Protein AF-A0A7K1U572-F1 (afdb_monomer)

InterPro domains:
  IPR025332 Protein of unknown function DUF4238 [PF14022] (6-263)

Foldseek 3Di:
DQPCQKAALDDLLLQLLQAEPVDSQWFWKQWLVVRDTDPTDGSSPPRIDGCLQHSVCPVSVVLVVLCVLLNVLLVCCVVVVDPDDPDPVSVLSNLLNLVSLCFQFPLNLVVVQVQVLVVCCVCQCVDPVRVPPDSVPDGDDDPNSNNVRCVLCVVVSCLLVQFDKAKEFEPEQAFAKAASSFKFWAALLCLVQVVLLCRRDSQFPRIKIWGDRHRGIIMIGTNPLWKDFQADPRYHYHHDVVLRLLNNLRNLLRHDTIMIHYPSHDPVSNSVSNVSSVVFFPQDKDKDWDADPPDPPDIDIDIGTRGGSDNDDRPRIDTDPNSVPDHDDPPDPRGRDVVSVVVSVDPCVPVDDDD

Secondary structure (DSSP, 8-state):
--TT-EEESS-HHHHHTTSBTTBTTEEEEEETTTTEEEEEEEGGGSSEEETTT-SS-HHHHHHHHHHHHHHHHHHHHHHHT----SSHHHHHHHHHHHHHHHHHSHHHHHHHHHHHHHHHHHHGGG-GGGTT--TTT-----SSHHHHHHHHHGGGGGGGTTSEEEEEEE-SSS---EESS--EEE-HHHHHTT-GGGTT-TTBTT-EEEEEEETTEEEEEE-TTTEEE--BTTEEEE--HHHHHHHHHHHHHH-SSEEEE-TTS-HHHHHHHHHHHHHHEEEEEEEEEEE-TTSTT-EEEEEEEEEE------TTEEE-HHHHT----TT---BS-HHHHHHHHS-GGGSPPP-

Solvent-accessible surface area (backbone atoms only — not comparable to full-atom values): 19738 Å² total; per-residue (Å²): 127,78,80,74,46,67,32,62,48,43,58,63,73,57,53,35,50,32,20,26,91,95,40,47,63,27,26,33,35,39,32,67,83,80,72,41,79,42,75,78,37,54,46,92,75,47,47,54,38,74,39,42,48,38,87,84,43,62,56,57,53,51,50,50,54,46,48,64,63,28,50,62,54,56,51,47,30,73,73,69,74,45,81,82,66,94,48,84,62,54,54,56,43,42,44,40,54,55,46,45,46,69,28,43,9,67,51,38,33,49,51,52,44,52,48,50,38,56,50,50,48,70,48,26,85,79,35,83,94,36,61,88,56,60,50,91,81,49,72,77,79,58,99,40,48,34,36,50,40,37,64,76,48,62,81,52,44,61,58,57,67,81,36,47,71,32,35,36,38,52,70,38,98,70,60,51,50,42,30,46,28,51,60,28,75,42,20,59,57,24,49,72,66,76,40,38,57,51,27,65,45,75,50,26,55,31,36,31,38,40,32,60,62,30,39,46,33,31,42,32,37,33,30,65,72,27,36,46,71,59,53,64,85,51,34,27,82,40,63,54,60,65,42,52,52,48,52,40,28,48,37,44,47,48,26,67,46,33,39,34,32,44,82,82,51,60,63,68,59,50,52,50,38,45,53,54,17,61,74,45,50,63,72,41,78,47,76,47,78,45,72,37,94,90,40,90,95,40,73,43,78,48,77,33,53,31,54,56,78,84,68,79,84,43,92,51,57,40,78,20,76,68,43,70,73,58,76,84,54,102,80,51,82,53,61,65,51,68,67,55,53,50,60,71,70,48,74,62,87,74,63,72,76,83,127

Mean predicted aligned error: 5.43 Å

Sequence (355 aa):
MAEKKKQHYVSQFLLRKFGNKDNATMINAYNLKIGKLIMPTAIKGQAQDKFYYGEDLTFENFLSVVEERAAPIIHRICEENTVAFGERKEYSFLLHYLMLYSFRTKANVNKTFDHLNSMFKEIAPYISDFENIDFEHLRLSHPEPAAYNLAYFMDNWVVCADLELFLIINDTEEDFIISDNPLVNFNPLMLRRSAYHLAEGLLNKGLILFLPVSPKHCLMLCDPWAYDVYCAGNTVTLDNIDDLNNINTLQAISADQNIYFTDGTDVQQLVATATKAGSLRENRTISEIIDHPQQKGVKQQFGYYVSHRFCPELSFLREGKEASVYNINEHSDYTRNKEIVDWIKMDKRALHRPQ

Radius of gyration: 20.75 Å; Cα contacts (8 Å, |Δi|>4): 612; chains: 1; bounding box: 58×55×61 Å

pLDDT: mean 90.69, std 9.41, range [41.59, 98.88]

Organism: NCBI:txid2683588

Structure (mmCIF, N/CA/C/O backbone):
data_AF-A0A7K1U572-F1
#
_entry.id   AF-A0A7K1U572-F1
#
loop_
_atom_site.group_PDB
_atom_site.id
_atom_site.type_symbol
_atom_site.label_atom_id
_atom_site.label_alt_id
_atom_site.label_comp_id
_atom_site.label_asym_id
_atom_site.label_entity_id
_atom_site.label_seq_id
_atom_site.pdbx_PDB_ins_code
_atom_site.Cartn_x
_atom_site.Cartn_y
_atom_site.Cartn_z
_atom_site.occupancy
_atom_site.B_iso_or_equiv
_atom_site.auth_seq_id
_atom_site.auth_comp_id
_atom_site.auth_asym_id
_atom_site.auth_atom_id
_atom_site.pdbx_PDB_model_num
ATOM 1 N N . MET A 1 1 ? -27.843 -15.447 -14.437 1.00 41.59 1 MET A N 1
ATOM 2 C CA . MET A 1 1 ? -27.015 -14.240 -14.212 1.00 41.59 1 MET A CA 1
ATOM 3 C C . MET A 1 1 ? -25.599 -14.739 -14.024 1.00 41.59 1 MET A C 1
ATOM 5 O O . MET A 1 1 ? -25.452 -15.645 -13.221 1.00 41.59 1 MET A O 1
ATOM 9 N N . ALA A 1 2 ? -24.616 -14.266 -14.797 1.00 46.44 2 ALA A N 1
ATOM 10 C CA . ALA A 1 2 ? -23.249 -14.785 -14.694 1.00 46.44 2 ALA A CA 1
ATOM 11 C C . ALA A 1 2 ? -22.754 -14.654 -13.244 1.00 46.44 2 ALA A C 1
ATOM 13 O O . ALA A 1 2 ? -22.759 -13.545 -12.693 1.00 46.44 2 ALA A O 1
ATOM 14 N N . GLU A 1 3 ? -22.416 -15.786 -12.623 1.00 58.56 3 GLU A N 1
ATOM 15 C CA . GLU A 1 3 ? -21.770 -15.818 -11.314 1.00 58.56 3 GLU A CA 1
ATOM 16 C C . GLU A 1 3 ? -20.533 -14.907 -11.363 1.00 58.56 3 GLU A C 1
ATOM 18 O O . GLU A 1 3 ? -19.798 -14.895 -12.345 1.00 58.56 3 GLU A O 1
ATOM 23 N N . LYS A 1 4 ? -20.347 -14.068 -10.337 1.00 76.94 4 LYS A N 1
ATOM 24 C CA . LYS A 1 4 ? -19.136 -13.247 -10.139 1.00 76.94 4 LYS A CA 1
ATOM 25 C C . LYS A 1 4 ? -18.744 -12.280 -11.279 1.00 76.94 4 LYS A C 1
ATOM 27 O O . LYS A 1 4 ? -17.569 -12.035 -11.522 1.00 76.94 4 LYS A O 1
ATOM 32 N N . LYS A 1 5 ? -19.717 -11.626 -11.930 1.00 88.69 5 LYS A N 1
ATOM 33 C CA . LYS A 1 5 ? -19.435 -10.565 -12.929 1.00 88.69 5 LYS A CA 1
ATOM 34 C C . LYS A 1 5 ? -18.637 -9.369 -12.381 1.00 88.69 5 LYS A C 1
ATOM 36 O O . LYS A 1 5 ? -17.898 -8.742 -13.131 1.00 88.69 5 LYS A O 1
ATOM 41 N N . LYS A 1 6 ? -18.852 -8.985 -11.120 1.00 93.38 6 LYS A N 1
ATOM 42 C CA . LYS A 1 6 ? -18.102 -7.904 -10.460 1.00 93.38 6 LYS A CA 1
ATOM 43 C C . LYS A 1 6 ? -16.974 -8.538 -9.668 1.00 93.38 6 LYS A C 1
ATOM 45 O O . LYS A 1 6 ? -17.272 -9.296 -8.751 1.00 93.38 6 LYS A O 1
ATOM 50 N N . GLN A 1 7 ? -15.744 -8.223 -10.037 1.00 95.25 7 GLN A N 1
ATOM 51 C CA . GLN A 1 7 ? -14.545 -8.822 -9.467 1.00 95.25 7 GLN A CA 1
ATOM 52 C C . GLN A 1 7 ? -13.754 -7.743 -8.739 1.00 95.25 7 GLN A C 1
ATOM 54 O O . GLN A 1 7 ? -13.507 -6.657 -9.277 1.00 95.25 7 GLN A O 1
ATOM 59 N N . HIS A 1 8 ? -13.438 -8.021 -7.480 1.00 96.12 8 HIS A N 1
ATOM 60 C CA . HIS A 1 8 ? -12.894 -7.054 -6.536 1.00 96.12 8 HIS A CA 1
ATOM 61 C C . HIS A 1 8 ? -11.371 -7.094 -6.541 1.00 96.12 8 HIS A C 1
ATOM 63 O O . HIS A 1 8 ? -10.770 -8.138 -6.316 1.00 96.12 8 HIS A O 1
ATOM 69 N N . TYR A 1 9 ? -10.743 -5.936 -6.733 1.00 97.06 9 TYR A N 1
ATOM 70 C CA . TYR A 1 9 ? -9.292 -5.787 -6.624 1.00 97.06 9 TYR A CA 1
ATOM 71 C C . TYR A 1 9 ? -8.826 -5.330 -5.240 1.00 97.06 9 TYR A C 1
ATOM 73 O O . TYR A 1 9 ? -7.630 -5.365 -4.945 1.00 97.06 9 TYR A O 1
ATOM 81 N N . VAL A 1 10 ? -9.769 -4.969 -4.364 1.00 97.56 10 VAL A N 1
ATOM 82 C CA . VAL A 1 10 ? -9.569 -4.980 -2.913 1.00 97.56 10 VAL A CA 1
ATOM 83 C C . VAL A 1 10 ? -10.621 -5.854 -2.259 1.00 97.56 10 VAL A C 1
ATOM 85 O O . VAL A 1 10 ? -11.806 -5.702 -2.551 1.00 97.56 10 VAL A O 1
ATOM 88 N N . SER A 1 11 ? -10.193 -6.772 -1.385 1.00 96.69 11 SER A N 1
ATOM 89 C CA . SER A 1 11 ? -11.104 -7.757 -0.807 1.00 96.69 11 SER A CA 1
ATOM 90 C C . SER A 1 11 ? -12.222 -7.064 -0.037 1.00 96.69 11 SER A C 1
ATOM 92 O O . SER A 1 11 ? -12.002 -6.137 0.750 1.00 96.69 11 SER A O 1
ATOM 94 N N . GLN A 1 12 ? -13.452 -7.538 -0.231 1.00 95.88 12 GLN A N 1
ATOM 95 C CA . GLN A 1 12 ? -14.579 -7.016 0.537 1.00 95.88 12 GLN A CA 1
ATOM 96 C C . GLN A 1 12 ? -14.401 -7.308 2.027 1.00 95.88 12 GLN A C 1
ATOM 98 O O . GLN A 1 12 ? -14.821 -6.506 2.851 1.00 95.88 12 GLN A O 1
ATOM 103 N N . PHE A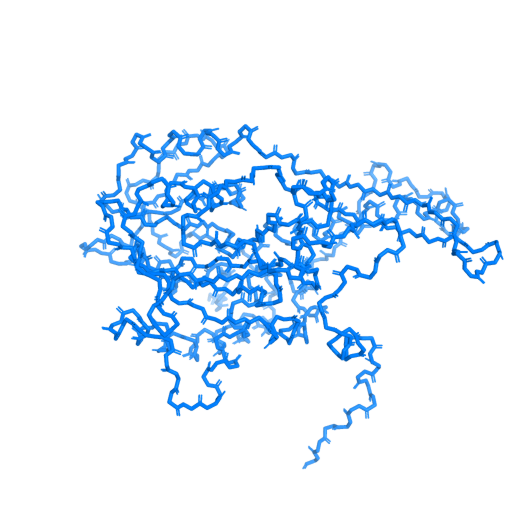 1 13 ? -13.777 -8.437 2.376 1.00 95.56 13 PHE A N 1
ATOM 104 C CA . PHE A 1 13 ? -13.437 -8.772 3.757 1.00 95.56 13 PHE A CA 1
ATOM 105 C C . PHE A 1 13 ? -12.580 -7.680 4.418 1.00 95.56 13 PHE A C 1
ATOM 107 O O . PHE A 1 13 ? -12.921 -7.234 5.512 1.00 95.56 13 PHE A O 1
ATOM 114 N N . LEU A 1 14 ? -11.523 -7.211 3.746 1.00 97.69 14 LEU A N 1
ATOM 115 C CA . LEU A 1 14 ? -10.657 -6.161 4.278 1.00 97.69 14 LEU A CA 1
ATOM 116 C C . LEU A 1 14 ? -11.408 -4.837 4.409 1.00 97.69 14 LEU A C 1
ATOM 118 O O . LEU A 1 14 ? -11.363 -4.215 5.464 1.00 97.69 14 LEU A O 1
ATOM 122 N N . LEU A 1 15 ? -12.174 -4.440 3.386 1.00 97.69 15 LEU A N 1
ATOM 123 C CA . LEU A 1 15 ? -12.975 -3.212 3.451 1.00 97.69 15 LEU A CA 1
ATOM 124 C C . LEU A 1 15 ? -14.010 -3.250 4.585 1.00 97.69 15 LEU A C 1
ATOM 126 O O . LEU A 1 15 ? -14.234 -2.238 5.239 1.00 97.69 15 LEU A O 1
ATOM 130 N N . ARG A 1 16 ? -14.602 -4.414 4.884 1.00 97.31 16 ARG A N 1
ATOM 131 C CA . ARG A 1 16 ? -15.559 -4.568 5.997 1.00 97.31 16 ARG A CA 1
ATOM 132 C C . ARG A 1 16 ? -14.942 -4.279 7.364 1.00 97.31 16 ARG A C 1
ATOM 134 O O . ARG A 1 16 ? -15.680 -3.889 8.261 1.00 97.31 16 ARG A O 1
ATOM 141 N N . LYS A 1 17 ? -13.621 -4.419 7.532 1.00 96.94 17 LYS A N 1
ATOM 142 C CA . LYS A 1 17 ? -12.928 -4.030 8.775 1.00 96.94 17 LYS A CA 1
ATOM 143 C C . LYS A 1 17 ? -12.939 -2.516 9.012 1.00 96.94 17 LYS A C 1
ATOM 145 O O . LYS A 1 17 ? -12.798 -2.099 10.153 1.00 96.94 17 LYS A O 1
ATOM 150 N N . PHE A 1 18 ? -13.158 -1.726 7.962 1.00 97.31 18 PHE A N 1
ATOM 151 C CA . PHE A 1 18 ? -13.332 -0.270 8.000 1.00 97.31 18 PHE A CA 1
ATOM 152 C C . PHE A 1 18 ? -14.797 0.146 7.781 1.00 97.31 18 PHE A C 1
ATOM 154 O O . PHE A 1 18 ? -15.081 1.323 7.577 1.00 97.31 18 PHE A O 1
ATOM 161 N N . GLY A 1 19 ? -15.726 -0.816 7.772 1.00 96.31 19 GLY A N 1
ATOM 162 C CA . GLY A 1 19 ? -17.143 -0.551 7.567 1.00 96.31 19 GLY A CA 1
ATOM 163 C C . GLY A 1 19 ? -17.779 0.205 8.734 1.00 96.31 19 GLY A C 1
ATOM 164 O O . GLY A 1 19 ? -17.248 0.256 9.844 1.00 96.31 19 GLY A O 1
ATOM 165 N N . ASN A 1 20 ? -18.951 0.771 8.473 1.00 94.12 20 ASN A N 1
ATOM 166 C CA . ASN A 1 20 ? -19.710 1.559 9.438 1.00 94.12 20 ASN A CA 1
ATOM 167 C C . ASN A 1 20 ? -20.103 0.717 10.662 1.00 94.12 20 ASN A C 1
ATOM 169 O O . ASN A 1 20 ? -20.453 -0.461 10.519 1.00 94.12 20 ASN A O 1
ATOM 173 N N . LYS A 1 21 ? -20.108 1.325 11.858 1.00 89.94 21 LYS A N 1
ATOM 174 C CA . LYS A 1 21 ? -20.347 0.605 13.131 1.00 89.94 21 LYS A CA 1
ATOM 175 C C . LYS A 1 21 ? -21.708 -0.097 13.151 1.00 89.94 21 LYS A C 1
ATOM 177 O O . LYS A 1 21 ? -21.800 -1.251 13.561 1.00 89.94 21 LYS A O 1
ATOM 182 N N . ASP A 1 22 ? -22.736 0.574 12.635 1.00 90.06 22 ASP A N 1
ATOM 183 C CA . ASP A 1 22 ? -24.107 0.052 12.598 1.00 90.06 22 ASP A CA 1
ATOM 184 C C . ASP A 1 22 ? -24.357 -0.904 11.421 1.00 90.06 22 ASP A C 1
ATOM 186 O O . ASP A 1 22 ? -25.335 -1.655 11.408 1.00 90.06 22 ASP A O 1
ATOM 190 N N . ASN A 1 23 ? -23.496 -0.879 10.397 1.00 92.38 23 ASN A N 1
ATOM 191 C CA . ASN A 1 23 ? -23.628 -1.733 9.224 1.00 92.38 23 ASN A CA 1
ATOM 192 C C . ASN A 1 23 ? -22.283 -1.933 8.515 1.00 92.38 23 ASN A C 1
ATOM 194 O O . ASN A 1 23 ? -21.942 -1.201 7.585 1.00 92.38 23 ASN A O 1
ATOM 198 N N . ALA A 1 24 ? -21.590 -3.021 8.855 1.00 91.31 24 ALA A N 1
ATOM 199 C CA . ALA A 1 24 ? -20.297 -3.374 8.269 1.00 91.31 24 ALA A CA 1
ATOM 200 C C . ALA A 1 24 ? -20.334 -3.657 6.751 1.00 91.31 24 ALA A C 1
ATOM 202 O O . ALA A 1 24 ? -19.295 -3.904 6.153 1.00 91.31 24 ALA A O 1
ATOM 203 N N . THR A 1 25 ? -21.506 -3.684 6.096 1.00 95.81 25 THR A N 1
ATOM 204 C CA . THR A 1 25 ? -21.613 -3.790 4.622 1.00 95.81 25 THR A CA 1
ATOM 205 C C . THR A 1 25 ? -21.553 -2.432 3.913 1.00 95.81 25 THR A C 1
ATOM 207 O O . THR A 1 25 ? -21.439 -2.380 2.681 1.00 95.81 25 THR A O 1
ATOM 210 N N . MET A 1 26 ? -21.629 -1.353 4.691 1.00 97.62 26 MET A N 1
ATOM 211 C CA . MET A 1 26 ? -21.522 0.032 4.262 1.00 97.62 26 MET A CA 1
ATOM 212 C C . MET A 1 26 ? -20.178 0.600 4.714 1.00 97.62 26 MET A C 1
ATOM 214 O O . MET A 1 26 ? -19.625 0.165 5.720 1.00 97.62 26 MET A O 1
ATOM 218 N N . ILE A 1 27 ? -19.651 1.543 3.945 1.00 97.50 27 ILE A N 1
ATOM 219 C CA . ILE A 1 27 ? -18.385 2.220 4.210 1.00 97.50 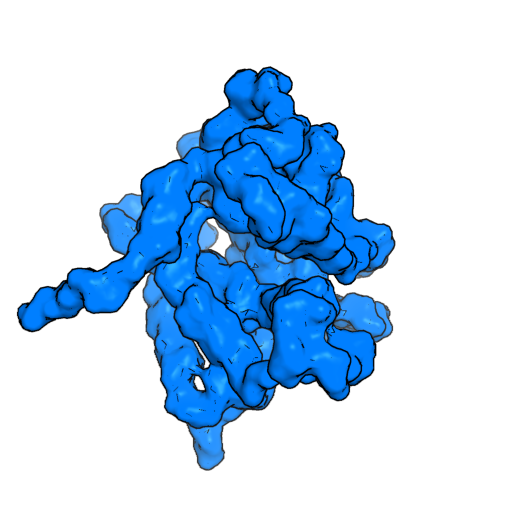27 ILE A CA 1
ATOM 220 C C . ILE A 1 27 ? -18.480 3.673 3.749 1.00 97.50 27 ILE A C 1
ATOM 222 O O . ILE A 1 27 ? -19.242 3.980 2.823 1.00 97.50 27 ILE A O 1
ATOM 226 N N . ASN A 1 28 ? -17.690 4.553 4.349 1.00 97.81 28 ASN A N 1
ATOM 227 C CA . ASN A 1 28 ? -17.527 5.920 3.875 1.00 97.81 28 ASN A CA 1
ATOM 228 C C . ASN A 1 28 ? -16.341 5.995 2.913 1.00 97.81 28 ASN A C 1
ATOM 230 O O . ASN A 1 28 ? -15.333 5.310 3.094 1.00 97.81 28 ASN A O 1
ATOM 234 N N . ALA A 1 29 ? -16.467 6.802 1.862 1.00 97.81 29 ALA A N 1
ATOM 235 C CA . ALA A 1 29 ? -15.405 6.984 0.884 1.00 97.81 29 ALA A CA 1
ATOM 236 C C . ALA A 1 29 ? -15.195 8.460 0.546 1.00 97.81 29 ALA A C 1
ATOM 238 O O . ALA A 1 29 ? -16.147 9.233 0.456 1.00 97.81 29 ALA A O 1
ATOM 239 N N . TYR A 1 30 ? -13.948 8.845 0.306 1.00 98.31 30 TYR A N 1
ATOM 240 C CA . TYR A 1 30 ? -13.584 10.110 -0.313 1.00 98.31 30 TYR A CA 1
ATOM 241 C C . TYR A 1 30 ? -12.971 9.820 -1.678 1.00 98.31 30 TYR A C 1
ATOM 243 O O . TYR A 1 30 ? -11.942 9.148 -1.775 1.00 98.31 30 TYR A O 1
ATOM 251 N N . ASN A 1 31 ? -13.617 10.305 -2.738 1.00 97.69 31 ASN A N 1
ATOM 252 C CA . ASN A 1 31 ? -13.114 10.142 -4.090 1.00 97.69 31 ASN A CA 1
ATOM 253 C C . ASN A 1 31 ? -12.169 11.294 -4.442 1.00 97.69 31 ASN A C 1
ATOM 255 O O . ASN A 1 31 ? -12.588 12.445 -4.571 1.00 97.69 31 ASN A O 1
ATOM 259 N N . LEU A 1 32 ? -10.902 10.954 -4.644 1.00 95.81 32 LEU A N 1
ATOM 260 C CA . LEU A 1 32 ? -9.802 11.873 -4.915 1.00 95.81 32 LEU A CA 1
ATOM 261 C C . LEU A 1 32 ? -9.911 12.558 -6.277 1.00 95.81 32 LEU A C 1
ATOM 263 O O . LEU A 1 32 ? -9.483 13.698 -6.417 1.00 95.81 32 LEU A O 1
ATOM 267 N N . LYS A 1 33 ? -10.489 11.885 -7.281 1.00 91.88 33 LYS A N 1
ATOM 268 C CA . LYS A 1 33 ? -10.565 12.412 -8.654 1.00 91.88 33 LYS A CA 1
ATOM 269 C C . LYS A 1 33 ? -11.618 13.506 -8.795 1.00 91.88 33 LYS A C 1
ATOM 271 O O . LYS A 1 33 ? -11.412 14.451 -9.547 1.00 91.88 33 LYS A O 1
ATOM 276 N N . ILE A 1 34 ? -12.735 13.384 -8.078 1.00 94.12 34 ILE A N 1
ATOM 277 C CA . ILE A 1 34 ? -13.815 14.386 -8.105 1.00 94.12 34 ILE A CA 1
ATOM 278 C C . ILE A 1 34 ? -13.846 15.283 -6.860 1.00 94.12 34 ILE A C 1
ATOM 280 O O . ILE A 1 34 ? -14.642 16.218 -6.826 1.00 94.12 34 ILE A O 1
ATOM 284 N N . GLY A 1 35 ? -13.031 14.993 -5.840 1.00 95.31 35 GLY A N 1
ATOM 285 C CA . GLY A 1 35 ? -12.960 15.755 -4.591 1.00 95.31 35 GLY A CA 1
ATOM 286 C C . GLY A 1 35 ? -14.250 15.707 -3.768 1.00 95.31 35 GLY A C 1
ATOM 287 O O . GLY A 1 35 ? -14.691 16.736 -3.258 1.00 95.31 35 GLY A O 1
ATOM 288 N N . LYS A 1 36 ? -14.916 14.545 -3.692 1.00 96.62 36 LYS A N 1
ATOM 289 C CA . LYS A 1 36 ? -16.217 14.410 -3.006 1.00 96.62 36 LYS A CA 1
ATOM 290 C C . LYS A 1 36 ? -16.254 13.269 -2.004 1.00 96.62 36 LYS A C 1
ATOM 292 O O . LYS A 1 36 ? -15.740 12.182 -2.258 1.00 96.62 36 LYS A O 1
ATOM 297 N N . LEU A 1 37 ? -16.973 13.519 -0.913 1.00 97.12 37 LEU A N 1
ATOM 298 C CA . LEU A 1 37 ? -17.393 12.510 0.053 1.00 97.12 37 LEU A CA 1
ATOM 299 C C . LEU A 1 37 ? -18.569 11.701 -0.504 1.00 97.12 37 LEU A C 1
ATOM 301 O O . LEU A 1 37 ? -19.491 12.249 -1.110 1.00 97.12 37 LEU A O 1
ATOM 305 N N . ILE A 1 38 ? -18.537 10.396 -0.269 1.00 95.00 38 ILE A N 1
ATOM 306 C CA . ILE A 1 38 ? -19.561 9.427 -0.647 1.00 95.00 38 ILE A CA 1
ATOM 307 C C . ILE A 1 38 ? -19.881 8.623 0.617 1.00 95.00 38 ILE A C 1
ATOM 309 O O . ILE A 1 38 ? -19.173 7.674 0.953 1.00 95.00 38 ILE A O 1
ATOM 313 N N . MET A 1 39 ? -20.918 9.046 1.345 1.00 91.38 39 MET A N 1
ATOM 314 C CA . MET A 1 39 ? -21.216 8.550 2.692 1.00 91.38 39 MET A CA 1
ATOM 315 C C . MET A 1 39 ? -22.726 8.369 2.913 1.00 91.38 39 MET A C 1
ATOM 317 O O . MET A 1 39 ? -23.472 9.330 2.709 1.00 91.38 39 MET A O 1
ATOM 321 N N . PRO A 1 40 ? -23.193 7.190 3.362 1.00 92.81 40 PRO A N 1
ATOM 322 C CA . PRO A 1 40 ? -22.525 5.888 3.278 1.00 92.81 40 PRO A CA 1
ATOM 323 C C . PRO A 1 40 ? -22.647 5.283 1.864 1.00 92.81 40 PRO A C 1
ATOM 325 O O . PRO A 1 40 ? -23.576 5.588 1.113 1.00 92.81 40 PRO A O 1
ATOM 328 N N . THR A 1 41 ? -21.746 4.369 1.492 1.00 95.75 41 THR A N 1
ATOM 329 C CA . THR A 1 41 ? -21.832 3.592 0.241 1.00 95.75 41 THR A CA 1
ATOM 330 C C . THR A 1 41 ? -21.628 2.098 0.470 1.00 95.75 41 THR A C 1
ATOM 332 O O . THR A 1 41 ? -20.970 1.677 1.414 1.00 95.75 41 THR A O 1
ATOM 335 N N . ALA A 1 42 ? -22.214 1.262 -0.388 1.00 97.12 42 ALA A N 1
ATOM 336 C CA . ALA A 1 42 ? -22.147 -0.186 -0.225 1.00 97.12 42 ALA A CA 1
ATOM 337 C C . ALA A 1 42 ? -20.786 -0.741 -0.678 1.00 97.12 42 ALA A C 1
ATOM 339 O O . ALA A 1 42 ? -20.406 -0.563 -1.840 1.00 97.12 42 ALA A O 1
ATOM 340 N N . ILE A 1 43 ? -20.117 -1.518 0.183 1.00 96.94 43 ILE A N 1
ATOM 341 C CA . ILE A 1 43 ? -18.803 -2.142 -0.087 1.00 96.94 43 ILE A CA 1
ATOM 342 C C . ILE A 1 43 ? -18.826 -2.992 -1.364 1.00 96.94 43 ILE A C 1
ATOM 344 O O . ILE A 1 43 ? -17.884 -2.976 -2.150 1.00 96.94 43 ILE A O 1
ATOM 348 N N . LYS A 1 44 ? -19.949 -3.664 -1.653 1.00 95.75 44 LYS A N 1
ATOM 349 C CA . LYS A 1 44 ? -20.127 -4.472 -2.876 1.00 95.75 44 LYS A CA 1
ATOM 350 C C . LYS A 1 44 ? -19.920 -3.690 -4.186 1.00 95.75 44 LYS A C 1
ATOM 352 O O . LYS A 1 44 ? -19.768 -4.300 -5.241 1.00 95.75 44 LYS A O 1
ATOM 357 N N . GLY A 1 45 ? -20.019 -2.360 -4.145 1.00 95.31 45 GLY A N 1
ATOM 358 C CA . GLY A 1 45 ? -19.807 -1.471 -5.289 1.00 95.31 45 GLY A CA 1
ATOM 359 C C . GLY A 1 45 ? -18.413 -0.846 -5.351 1.00 95.31 45 GLY A C 1
ATOM 360 O O . GLY A 1 45 ? -18.115 -0.188 -6.344 1.00 95.31 45 GLY A O 1
ATOM 361 N N . GLN A 1 46 ? -17.589 -1.046 -4.323 1.00 96.38 46 GLN A N 1
ATOM 362 C CA . GLN A 1 46 ? -16.277 -0.427 -4.161 1.00 96.38 46 GLN A CA 1
ATOM 363 C C . GLN A 1 46 ? -15.155 -1.357 -4.629 1.00 96.38 46 GLN A C 1
ATOM 365 O O . GLN A 1 46 ? -15.321 -2.574 -4.604 1.00 96.38 46 GLN A O 1
ATOM 370 N N . ALA A 1 47 ? -14.040 -0.765 -5.072 1.00 96.75 47 ALA A N 1
ATOM 371 C CA . ALA A 1 47 ? -12.814 -1.456 -5.477 1.00 96.75 47 ALA A CA 1
ATOM 372 C C . ALA A 1 47 ? -13.023 -2.703 -6.368 1.00 96.75 47 ALA A C 1
ATOM 374 O O . ALA A 1 47 ? -12.434 -3.758 -6.132 1.00 96.75 47 ALA A O 1
ATOM 375 N N . GLN A 1 48 ? -13.880 -2.587 -7.387 1.00 96.38 48 GLN A N 1
ATOM 376 C CA . GLN A 1 48 ? -14.195 -3.664 -8.330 1.00 96.38 48 GLN A CA 1
ATOM 377 C C . GLN A 1 48 ? -14.292 -3.162 -9.769 1.00 96.38 48 GLN A C 1
ATOM 379 O O . GLN A 1 48 ? -14.494 -1.966 -10.007 1.00 96.38 48 GLN A O 1
ATOM 384 N N . ASP A 1 49 ? -14.214 -4.089 -10.718 1.00 95.62 49 ASP A N 1
ATOM 385 C CA . ASP A 1 49 ? -14.652 -3.864 -12.094 1.00 95.62 49 ASP A CA 1
ATOM 386 C C . ASP A 1 49 ? -15.407 -5.074 -12.656 1.00 95.62 49 ASP A C 1
ATOM 388 O O . ASP A 1 49 ? -15.393 -6.173 -12.091 1.00 95.62 49 ASP A O 1
ATOM 392 N N . LYS A 1 50 ? -16.090 -4.873 -13.784 1.00 95.38 50 LYS A N 1
ATOM 393 C CA . LYS A 1 50 ? -16.725 -5.970 -14.517 1.00 95.38 50 LYS A CA 1
ATOM 394 C C . LYS A 1 50 ? -15.643 -6.838 -15.153 1.00 95.38 50 LYS A C 1
ATOM 396 O O . LYS A 1 50 ? -14.883 -6.322 -15.962 1.00 95.38 50 LYS A O 1
ATOM 401 N N . PHE A 1 51 ? -15.628 -8.129 -14.818 1.00 94.00 51 PHE A N 1
ATOM 402 C CA . PHE A 1 51 ? -14.681 -9.113 -15.363 1.00 94.00 51 PHE A CA 1
ATOM 403 C C . PHE A 1 51 ? -13.220 -8.643 -15.290 1.00 94.00 51 PHE A C 1
ATOM 405 O O . PHE A 1 51 ? -12.449 -8.819 -16.227 1.00 94.00 51 PHE A O 1
ATOM 412 N N . TYR A 1 52 ? -12.852 -7.995 -14.182 1.00 95.94 52 TYR A N 1
ATOM 413 C CA . TYR A 1 52 ? -11.544 -7.367 -14.005 1.00 95.94 52 TYR A CA 1
ATOM 414 C C . TYR A 1 52 ? -10.361 -8.330 -14.232 1.00 95.94 52 TYR A C 1
ATOM 416 O O . TYR A 1 52 ? -9.342 -7.937 -14.795 1.00 95.94 52 TYR A O 1
ATOM 424 N N . TYR A 1 53 ? -10.522 -9.590 -13.838 1.00 95.06 53 TYR A N 1
ATOM 425 C CA . TYR A 1 53 ? -9.584 -10.696 -14.008 1.00 95.06 53 TYR A CA 1
ATOM 426 C C . TYR A 1 53 ? -9.980 -11.684 -15.119 1.00 95.06 53 TYR A C 1
ATOM 428 O O . TYR A 1 53 ? -9.405 -12.766 -15.177 1.00 95.06 53 TYR A O 1
ATOM 436 N N . GLY A 1 54 ? -10.957 -11.340 -15.960 1.00 94.00 54 GLY A N 1
ATOM 437 C CA . GLY A 1 54 ? -11.454 -12.199 -17.037 1.00 94.00 54 GLY A CA 1
ATOM 438 C C . GLY A 1 54 ? -12.805 -12.861 -16.756 1.00 94.00 54 GLY A C 1
ATOM 439 O O . GLY A 1 54 ? -13.321 -12.872 -15.630 1.00 94.00 54 GLY A O 1
ATOM 440 N N . GLU A 1 55 ? -13.418 -13.386 -17.819 1.00 93.19 55 GLU A N 1
ATOM 441 C CA . GLU A 1 55 ? -14.754 -14.006 -17.772 1.00 93.19 55 GLU A CA 1
A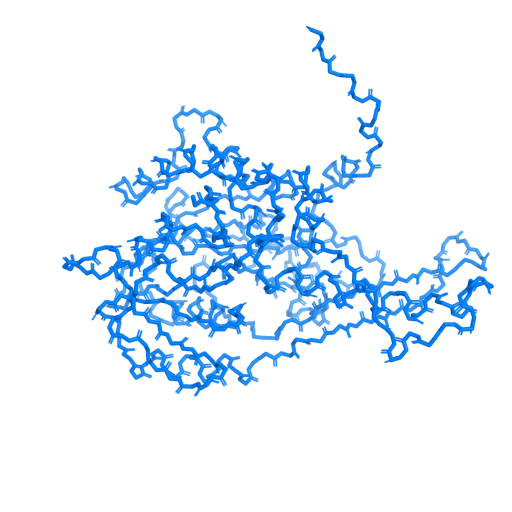TOM 442 C C . GLU A 1 55 ? -14.740 -15.464 -17.285 1.00 93.19 55 GLU A C 1
ATOM 444 O O . GLU A 1 55 ? -15.768 -15.964 -16.828 1.00 93.19 55 GLU A O 1
ATOM 449 N N . ASP A 1 56 ? -13.589 -16.139 -17.344 1.00 92.62 56 ASP A N 1
ATOM 450 C CA . ASP A 1 56 ? -13.436 -17.565 -17.013 1.00 92.62 56 ASP A CA 1
ATOM 451 C C . ASP A 1 56 ? -13.465 -17.871 -15.500 1.00 92.62 56 ASP A C 1
ATOM 453 O O . ASP A 1 56 ? -13.562 -19.029 -15.092 1.00 92.62 56 ASP A O 1
ATOM 457 N N . LEU A 1 57 ? -13.416 -16.822 -14.669 1.00 91.88 57 LEU A N 1
ATOM 458 C CA . LEU A 1 57 ? -13.394 -16.851 -13.205 1.00 91.88 57 LEU A CA 1
ATOM 459 C C . LEU A 1 57 ? -12.175 -17.554 -12.581 1.00 91.88 57 LEU A C 1
ATOM 461 O O . LEU A 1 57 ? -12.166 -17.759 -11.365 1.00 91.88 57 LEU A O 1
ATOM 465 N N . THR A 1 58 ? -11.137 -17.895 -13.349 1.00 92.56 58 THR A N 1
ATOM 466 C CA . THR A 1 58 ? -9.970 -18.644 -12.851 1.00 92.56 58 THR A CA 1
ATOM 467 C C . THR A 1 58 ? -9.261 -17.877 -11.734 1.00 92.56 58 THR A C 1
ATOM 469 O O . THR A 1 58 ? -9.124 -18.377 -10.613 1.00 92.56 58 THR A O 1
ATOM 472 N N . PHE A 1 59 ? -8.875 -16.627 -12.001 1.00 92.88 59 PHE A N 1
ATOM 473 C CA . PHE A 1 59 ? -8.209 -15.771 -11.016 1.00 92.88 59 PHE A CA 1
ATOM 474 C C . PHE A 1 59 ? -9.140 -15.339 -9.884 1.00 92.88 59 PHE A C 1
ATOM 476 O O . PHE A 1 59 ? -8.728 -15.333 -8.729 1.00 92.88 59 PHE A O 1
ATOM 483 N N . GLU A 1 60 ? -10.405 -15.044 -10.180 1.00 93.88 60 GLU A N 1
ATOM 484 C CA . GLU A 1 60 ? -11.398 -14.693 -9.158 1.00 93.88 60 GLU A CA 1
ATOM 485 C C . GLU A 1 60 ? -11.586 -15.831 -8.136 1.00 93.88 60 GLU A C 1
ATOM 487 O O . GLU A 1 60 ? -11.622 -15.605 -6.926 1.00 93.88 60 GLU A O 1
ATOM 492 N N . ASN A 1 61 ? -11.661 -17.080 -8.603 1.00 93.56 61 ASN A N 1
ATOM 493 C CA . ASN A 1 61 ? -11.759 -18.247 -7.729 1.00 93.56 61 ASN A CA 1
ATOM 494 C C . ASN A 1 61 ? -10.467 -18.474 -6.935 1.00 93.56 61 ASN A C 1
ATOM 496 O O . ASN A 1 61 ? -10.537 -18.757 -5.739 1.00 93.56 61 ASN A O 1
ATOM 500 N N . PHE A 1 62 ? -9.301 -18.304 -7.562 1.00 93.12 62 PHE A N 1
ATOM 501 C CA . PHE A 1 62 ? -8.013 -18.372 -6.871 1.00 93.12 62 PHE A CA 1
ATOM 502 C C . PHE A 1 62 ? -7.908 -17.336 -5.739 1.00 93.12 62 PHE A C 1
ATOM 504 O O . PHE A 1 62 ? -7.590 -17.696 -4.604 1.00 93.12 62 PHE A O 1
ATOM 511 N N . LEU A 1 63 ? -8.241 -16.071 -6.014 1.00 93.75 63 LEU A N 1
ATOM 512 C CA . LEU A 1 63 ? -8.220 -14.996 -5.021 1.00 93.75 63 LEU A CA 1
ATOM 513 C C . LEU A 1 63 ? -9.183 -15.281 -3.866 1.00 93.75 63 LEU A C 1
ATOM 515 O O . LEU A 1 63 ? -8.811 -15.087 -2.712 1.00 93.75 63 LEU A O 1
ATOM 519 N N . SER A 1 64 ? -10.372 -15.819 -4.155 1.00 92.88 64 SER A N 1
ATOM 520 C CA . SER A 1 64 ? -11.333 -16.228 -3.124 1.00 92.88 64 SER A CA 1
ATOM 521 C C . SER A 1 64 ? -10.740 -17.247 -2.144 1.00 92.88 64 SER A C 1
ATOM 523 O O . SER A 1 64 ? -10.989 -17.140 -0.947 1.00 92.88 64 SER A O 1
ATOM 525 N N . VAL A 1 65 ? -9.943 -18.210 -2.622 1.00 94.00 65 VAL A N 1
ATOM 526 C CA . VAL A 1 65 ? -9.284 -19.209 -1.758 1.00 94.00 65 VAL A CA 1
ATOM 527 C C . VAL A 1 65 ? -8.203 -18.562 -0.892 1.00 94.00 65 VAL A C 1
ATOM 529 O O . VAL A 1 65 ? -8.103 -18.870 0.295 1.00 94.00 65 VAL A O 1
ATOM 532 N N . VAL A 1 66 ? -7.395 -17.656 -1.456 1.00 93.06 66 VAL A N 1
ATOM 533 C CA . VAL A 1 66 ? -6.369 -16.936 -0.681 1.00 93.06 66 VAL A CA 1
ATOM 534 C C . VAL A 1 66 ? -7.020 -16.072 0.403 1.00 93.06 66 VAL A C 1
ATOM 536 O O . VAL A 1 66 ? -6.575 -16.075 1.551 1.00 93.06 66 VAL A O 1
ATOM 539 N N . GLU A 1 67 ? -8.112 -15.386 0.068 1.00 94.50 67 GLU A N 1
ATOM 540 C CA . GLU A 1 67 ? -8.874 -14.553 1.002 1.00 94.50 67 GLU A CA 1
ATOM 541 C C . GLU A 1 67 ? -9.529 -15.374 2.119 1.00 94.50 67 GLU A C 1
ATOM 543 O O . GLU A 1 67 ? -9.452 -14.977 3.281 1.00 94.50 67 GLU A O 1
ATOM 548 N N . GLU A 1 68 ? -10.095 -16.544 1.807 1.00 95.00 68 GLU A N 1
ATOM 549 C CA . GLU A 1 68 ? -10.667 -17.465 2.799 1.00 95.00 68 GLU A CA 1
ATOM 550 C C . GLU A 1 68 ? -9.620 -17.937 3.822 1.00 95.00 68 GLU A C 1
ATOM 552 O O . GLU A 1 68 ? -9.921 -18.069 5.008 1.00 95.00 68 GLU A O 1
ATOM 557 N N . ARG A 1 69 ? -8.367 -18.140 3.389 1.00 94.19 69 ARG A N 1
ATOM 558 C CA . ARG A 1 69 ? -7.252 -18.530 4.270 1.00 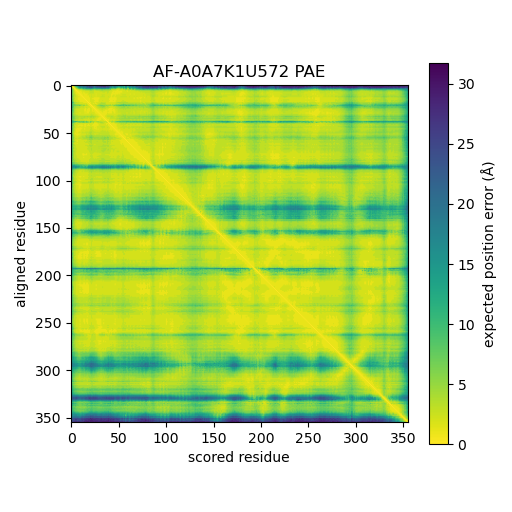94.19 69 ARG A CA 1
ATOM 559 C C . ARG A 1 69 ? -6.720 -17.366 5.104 1.00 94.19 69 ARG A C 1
ATOM 561 O O . ARG A 1 69 ? -6.378 -17.567 6.266 1.00 94.19 69 ARG A O 1
ATOM 568 N N . ALA A 1 70 ? -6.645 -16.167 4.531 1.00 94.75 70 ALA A N 1
ATOM 569 C CA . ALA A 1 70 ? -6.107 -14.991 5.213 1.00 94.75 70 ALA A CA 1
ATOM 570 C C . ALA A 1 70 ? -7.099 -14.362 6.203 1.00 94.75 70 ALA A C 1
ATOM 572 O O . ALA A 1 70 ? -6.685 -13.832 7.234 1.00 94.75 70 ALA A O 1
ATOM 573 N N . ALA A 1 71 ? -8.404 -14.434 5.927 1.00 95.56 71 ALA A N 1
ATOM 574 C CA . ALA A 1 71 ? -9.439 -13.818 6.753 1.00 95.56 71 ALA A CA 1
ATOM 575 C C . ALA A 1 71 ? -9.402 -14.211 8.246 1.00 95.56 71 ALA A C 1
ATOM 577 O O . ALA A 1 71 ? -9.388 -13.296 9.076 1.00 95.56 71 ALA A O 1
ATOM 578 N N . PRO A 1 72 ? -9.344 -15.504 8.632 1.00 95.25 72 PRO A N 1
ATOM 579 C CA . PRO A 1 72 ? -9.256 -15.885 10.043 1.00 95.25 72 PRO A CA 1
ATOM 580 C C . PRO A 1 72 ? -7.942 -15.435 10.696 1.00 95.25 72 PRO A C 1
ATOM 582 O O . PRO A 1 72 ? -7.950 -15.060 11.865 1.00 95.25 72 PRO A O 1
ATOM 585 N N . ILE A 1 73 ? -6.834 -15.400 9.946 1.00 96.44 73 ILE A N 1
ATOM 586 C CA . ILE A 1 73 ? -5.534 -14.926 10.447 1.00 96.44 73 ILE A CA 1
ATOM 587 C C . ILE A 1 73 ? -5.618 -13.431 10.775 1.00 96.44 73 ILE A C 1
ATOM 589 O O . ILE A 1 73 ? -5.310 -13.029 11.891 1.00 96.44 73 ILE A O 1
ATOM 593 N N . ILE A 1 74 ? -6.102 -12.610 9.836 1.00 97.12 74 ILE A N 1
ATOM 594 C CA . ILE A 1 74 ? -6.301 -11.168 10.052 1.00 97.12 74 ILE A CA 1
ATOM 595 C C . ILE A 1 74 ? -7.293 -10.910 11.189 1.00 97.12 74 ILE A C 1
ATOM 597 O O . ILE A 1 74 ? -7.097 -9.999 11.988 1.00 97.12 74 ILE A O 1
ATOM 601 N N . HIS A 1 75 ? -8.366 -11.699 11.274 1.00 95.94 75 HIS A N 1
ATOM 602 C CA . HIS A 1 75 ? -9.332 -11.569 12.358 1.00 95.94 75 HIS A CA 1
ATOM 603 C C . HIS A 1 75 ? -8.687 -11.791 13.723 1.00 95.94 75 HIS A C 1
ATOM 605 O O . HIS A 1 75 ? -8.860 -10.937 14.588 1.00 95.94 75 HIS A O 1
ATOM 611 N N . ARG A 1 76 ? -7.913 -12.871 13.868 1.00 96.25 76 ARG A N 1
ATOM 612 C CA . ARG A 1 76 ? -7.183 -13.200 15.091 1.00 96.25 76 ARG A CA 1
ATOM 613 C C . ARG A 1 76 ? -6.147 -12.137 15.443 1.00 96.25 76 ARG A C 1
ATOM 615 O O . ARG A 1 76 ? -6.116 -11.704 16.585 1.00 96.25 76 ARG A O 1
ATOM 622 N N . ILE A 1 77 ? -5.374 -11.651 14.467 1.00 97.12 77 ILE A N 1
ATOM 623 C CA . ILE A 1 77 ? -4.400 -10.565 14.677 1.00 97.12 77 ILE A CA 1
ATOM 624 C C . ILE A 1 77 ? -5.070 -9.339 15.316 1.00 97.12 77 ILE A C 1
ATOM 626 O O . ILE A 1 77 ? -4.527 -8.773 16.259 1.00 97.12 77 ILE A O 1
ATOM 630 N N . CYS A 1 78 ? -6.249 -8.944 14.824 1.00 96.81 78 CYS A N 1
ATOM 631 C CA . CYS A 1 78 ? -6.988 -7.794 15.354 1.00 96.81 78 CYS A CA 1
ATOM 632 C C . CYS A 1 78 ? -7.695 -8.050 16.697 1.00 96.81 78 CYS A C 1
ATOM 634 O O . CYS A 1 78 ? -8.063 -7.085 17.356 1.00 96.81 78 CYS A O 1
ATOM 636 N N . GLU A 1 79 ? -7.973 -9.303 17.067 1.00 96.69 79 GLU A N 1
ATOM 637 C CA . GLU A 1 79 ? -8.599 -9.641 18.357 1.00 96.69 79 GLU A CA 1
ATOM 638 C C . GLU A 1 79 ? -7.562 -9.859 19.462 1.00 96.69 79 GLU A C 1
ATOM 640 O O . GLU A 1 79 ? -7.766 -9.450 20.602 1.00 96.69 79 GLU A O 1
ATOM 645 N N . GLU A 1 80 ? -6.448 -10.504 19.120 1.00 96.25 80 GLU A N 1
ATOM 646 C CA . GLU A 1 80 ? -5.391 -10.896 20.052 1.00 96.25 80 GLU A CA 1
ATOM 647 C C . GLU A 1 80 ? -4.235 -9.887 20.105 1.00 96.25 80 GLU A C 1
ATOM 649 O O . GLU A 1 80 ? -3.332 -10.044 20.927 1.00 96.25 80 GLU A O 1
ATOM 654 N N . ASN A 1 81 ? -4.238 -8.858 19.248 1.00 96.94 81 ASN A N 1
ATOM 655 C CA . ASN A 1 81 ? -3.205 -7.818 19.191 1.00 96.94 81 ASN A CA 1
ATOM 656 C C . ASN A 1 81 ? -1.784 -8.381 19.008 1.00 96.94 81 ASN A C 1
ATOM 658 O O . ASN A 1 81 ? -0.811 -7.893 19.589 1.00 96.94 81 ASN A O 1
ATOM 662 N N . THR A 1 82 ? -1.654 -9.430 18.192 1.00 95.06 82 THR A N 1
ATOM 663 C CA . THR A 1 82 ? -0.389 -10.139 17.990 1.00 95.06 82 THR A CA 1
ATOM 664 C C . THR A 1 82 ? -0.243 -10.676 16.574 1.00 95.06 82 THR A C 1
ATOM 666 O O . THR A 1 82 ? -1.214 -11.068 15.933 1.00 95.06 82 THR A O 1
ATOM 669 N N . VAL A 1 83 ? 1.001 -10.739 16.105 1.00 93.44 83 VAL A N 1
ATOM 670 C CA . VAL A 1 83 ? 1.414 -11.463 14.889 1.00 93.44 83 VAL A CA 1
ATOM 671 C C . VAL A 1 83 ? 2.169 -12.751 15.229 1.00 93.44 83 VAL A C 1
ATOM 673 O O . VAL A 1 83 ? 2.888 -13.305 14.402 1.00 93.44 83 VAL A O 1
ATOM 676 N N . ALA A 1 84 ? 1.998 -13.264 16.451 1.00 88.81 84 ALA A N 1
ATOM 677 C CA . ALA A 1 84 ? 2.464 -14.593 16.812 1.00 88.81 84 ALA A CA 1
ATOM 678 C C . ALA A 1 84 ? 1.625 -15.659 16.084 1.00 88.81 84 ALA A C 1
ATOM 680 O O . ALA A 1 84 ? 0.426 -15.839 16.328 1.00 88.81 84 ALA A O 1
ATOM 681 N N . PHE A 1 85 ? 2.267 -16.376 15.165 1.00 84.88 85 PHE A N 1
ATOM 682 C CA . PHE A 1 85 ? 1.639 -17.467 14.425 1.00 84.88 85 PHE A CA 1
ATOM 683 C C . PHE A 1 85 ? 1.771 -18.784 15.185 1.00 84.88 85 PHE A C 1
ATOM 685 O O . PHE A 1 85 ? 2.851 -19.126 15.669 1.00 84.88 85 PHE A O 1
ATOM 692 N N . GLY A 1 86 ? 0.671 -19.532 15.268 1.00 69.38 86 GLY A N 1
ATOM 693 C CA . GLY A 1 86 ? 0.664 -20.857 15.886 1.00 69.38 86 GLY A CA 1
ATOM 694 C C . GLY A 1 86 ? 1.259 -21.915 14.957 1.00 69.38 86 GLY A C 1
ATOM 695 O O . GLY A 1 86 ? 1.958 -22.823 15.406 1.00 69.38 86 GLY A O 1
ATOM 696 N N . GLU A 1 87 ? 1.039 -21.771 13.644 1.00 73.25 87 GLU A N 1
ATOM 697 C CA . GLU A 1 87 ? 1.576 -22.669 12.621 1.00 73.25 87 GLU A CA 1
ATOM 698 C C . GLU A 1 87 ? 2.451 -21.928 11.606 1.00 73.25 87 GLU A C 1
ATOM 700 O O . GLU A 1 87 ? 2.111 -20.847 11.126 1.00 73.25 87 GLU A O 1
ATOM 705 N N . ARG A 1 88 ? 3.538 -22.574 11.155 1.00 72.25 88 ARG A N 1
ATOM 706 C CA . ARG A 1 88 ? 4.452 -22.005 10.142 1.00 72.25 88 ARG A CA 1
ATOM 707 C C . ARG A 1 88 ? 3.769 -21.596 8.829 1.00 72.25 88 ARG A C 1
ATOM 709 O O . ARG A 1 88 ? 4.276 -20.719 8.141 1.00 72.25 88 ARG A O 1
ATOM 716 N N . LYS A 1 89 ? 2.643 -22.219 8.465 1.00 86.69 89 LYS A N 1
ATOM 717 C CA . LYS A 1 89 ? 1.934 -21.936 7.204 1.00 86.69 89 LYS A CA 1
ATOM 718 C C . LYS A 1 89 ? 1.101 -20.655 7.248 1.00 86.69 89 LYS A C 1
ATOM 720 O O . LYS A 1 89 ? 0.841 -20.088 6.190 1.00 86.69 89 LYS A O 1
ATOM 725 N N . GLU A 1 90 ? 0.696 -20.193 8.432 1.00 90.81 90 GLU A N 1
ATOM 726 C CA . GLU A 1 90 ? -0.131 -18.986 8.570 1.00 90.81 90 GLU A CA 1
ATOM 727 C C . GLU A 1 90 ? 0.600 -17.754 8.041 1.00 90.81 90 GLU A C 1
ATOM 729 O O . GLU A 1 90 ? 0.036 -17.000 7.250 1.00 90.81 90 GLU A O 1
ATOM 734 N N . TYR A 1 91 ? 1.883 -17.608 8.390 1.00 90.94 91 TYR A N 1
ATOM 735 C CA . TYR A 1 91 ? 2.708 -16.520 7.875 1.00 90.94 91 TYR A CA 1
ATOM 736 C C . TYR A 1 91 ? 2.794 -16.546 6.345 1.00 90.94 91 TYR A C 1
ATOM 738 O O . TYR A 1 91 ? 2.617 -15.516 5.704 1.00 90.94 91 TYR A O 1
ATOM 746 N N . SER A 1 92 ? 2.988 -17.721 5.736 1.00 89.88 92 SER A N 1
ATOM 747 C CA . SER A 1 92 ? 3.039 -17.842 4.273 1.00 89.88 92 SER A CA 1
ATOM 748 C C . SER A 1 92 ? 1.710 -17.472 3.605 1.00 89.88 92 SER A C 1
ATOM 750 O O . SER A 1 92 ? 1.720 -16.804 2.572 1.00 89.88 92 SER A O 1
ATOM 752 N N . PHE A 1 93 ? 0.565 -17.862 4.180 1.00 92.12 93 PHE A N 1
ATOM 753 C CA . PHE A 1 93 ? -0.747 -17.458 3.660 1.00 92.12 93 PHE A CA 1
ATOM 754 C C . PHE A 1 93 ? -0.979 -15.953 3.793 1.00 92.12 93 PHE A C 1
ATOM 756 O O . PHE A 1 93 ? -1.476 -15.331 2.853 1.00 92.12 93 PHE A O 1
ATOM 763 N N . LEU A 1 94 ? -0.586 -15.368 4.926 1.00 94.19 94 LEU A N 1
ATOM 764 C CA . LEU A 1 94 ? -0.658 -13.929 5.141 1.00 94.19 94 LEU A CA 1
ATOM 765 C C . LEU A 1 94 ? 0.230 -13.179 4.144 1.00 94.19 94 LEU A C 1
ATOM 767 O O . LEU A 1 94 ? -0.252 -12.279 3.464 1.00 94.19 94 LEU A O 1
ATOM 771 N N . LEU A 1 95 ? 1.496 -13.575 4.008 1.00 93.12 95 LEU A N 1
ATOM 772 C CA . LEU A 1 95 ? 2.441 -12.947 3.089 1.00 93.12 95 LEU A CA 1
ATOM 773 C C . LEU A 1 95 ? 1.936 -13.016 1.645 1.00 93.12 95 LEU A C 1
ATOM 775 O O . LEU A 1 95 ? 1.938 -12.006 0.949 1.00 93.12 95 LEU A O 1
ATOM 779 N N . HIS A 1 96 ? 1.429 -14.172 1.209 1.00 92.50 96 HIS A N 1
ATOM 780 C CA . HIS A 1 96 ? 0.830 -14.301 -0.117 1.00 92.50 96 HIS A CA 1
ATOM 781 C C . HIS A 1 96 ? -0.363 -13.345 -0.284 1.00 92.50 96 HIS A C 1
ATOM 783 O O . HIS A 1 96 ? -0.426 -12.612 -1.269 1.00 92.50 96 HIS A O 1
ATOM 789 N N . TYR A 1 97 ? -1.265 -13.276 0.697 1.00 94.50 97 TYR A N 1
ATOM 790 C CA . TYR A 1 97 ? -2.396 -12.347 0.670 1.00 94.50 97 TYR A CA 1
ATOM 791 C C . TYR A 1 97 ? -1.970 -10.872 0.579 1.00 94.50 97 TYR A C 1
ATOM 793 O O . TYR A 1 97 ? -2.535 -10.128 -0.224 1.00 94.50 97 TYR A O 1
ATOM 801 N N . LEU A 1 98 ? -0.960 -10.457 1.351 1.00 95.31 98 LEU A N 1
ATOM 802 C CA . LEU A 1 98 ? -0.378 -9.113 1.280 1.00 95.31 98 LEU A CA 1
ATOM 803 C C . LEU A 1 98 ? 0.176 -8.848 -0.123 1.00 95.31 98 LEU A C 1
ATOM 805 O O . LEU A 1 98 ? -0.234 -7.889 -0.773 1.00 95.31 98 LEU A O 1
ATOM 809 N N . MET A 1 99 ? 1.041 -9.734 -0.620 1.00 94.06 99 MET A N 1
ATOM 810 C CA . MET A 1 99 ? 1.748 -9.541 -1.887 1.00 94.06 99 MET A CA 1
ATOM 811 C C . MET A 1 99 ? 0.827 -9.495 -3.107 1.00 94.06 99 MET A C 1
ATOM 813 O O . MET A 1 99 ? 1.155 -8.829 -4.087 1.00 94.06 99 MET A O 1
ATOM 817 N N . LEU A 1 100 ? -0.362 -10.103 -3.057 1.00 93.88 100 LEU A N 1
ATOM 818 C CA . LEU A 1 100 ? -1.352 -9.948 -4.129 1.00 93.88 100 LEU A CA 1
ATOM 819 C C . LEU A 1 100 ? -1.730 -8.476 -4.362 1.00 93.88 100 LEU A C 1
ATOM 821 O O . LEU A 1 100 ? -1.986 -8.086 -5.503 1.00 93.88 100 LEU A O 1
ATOM 825 N N . TYR A 1 101 ? -1.726 -7.633 -3.324 1.00 95.44 101 TYR A N 1
ATOM 826 C CA . TYR A 1 101 ? -2.013 -6.204 -3.472 1.00 95.44 101 TYR A CA 1
ATOM 827 C C . TYR A 1 101 ? -0.938 -5.441 -4.241 1.00 95.44 101 TYR A C 1
ATOM 829 O O . TYR A 1 101 ? -1.290 -4.471 -4.912 1.00 95.44 101 TYR A O 1
ATOM 837 N N . SER A 1 102 ? 0.316 -5.904 -4.249 1.00 93.12 102 SER A N 1
ATOM 838 C CA . SER A 1 102 ? 1.379 -5.324 -5.082 1.00 93.12 102 SER A CA 1
ATOM 839 C C . SER A 1 102 ? 1.099 -5.447 -6.581 1.00 93.12 102 SER A C 1
ATOM 841 O O . SER A 1 102 ? 1.694 -4.714 -7.363 1.00 93.12 102 SER A O 1
ATOM 843 N N . PHE A 1 103 ? 0.189 -6.338 -6.997 1.00 92.25 103 PHE A N 1
ATOM 844 C CA . PHE A 1 103 ? -0.012 -6.669 -8.413 1.00 92.25 103 PHE A CA 1
ATOM 845 C C . PHE A 1 103 ? -1.468 -6.550 -8.880 1.00 92.25 103 PHE A C 1
ATOM 847 O O . PHE A 1 103 ? -1.719 -6.304 -10.059 1.00 92.25 103 PHE A O 1
ATOM 854 N N . ARG A 1 104 ? -2.452 -6.706 -7.986 1.00 93.94 104 ARG A N 1
ATOM 855 C CA . ARG A 1 104 ? -3.862 -6.839 -8.389 1.00 93.94 104 ARG A CA 1
ATOM 856 C C . ARG A 1 104 ? -4.635 -5.529 -8.495 1.00 93.94 104 ARG A C 1
ATOM 858 O O . ARG A 1 104 ? -5.663 -5.500 -9.161 1.00 93.94 104 ARG A O 1
ATOM 865 N N . THR A 1 105 ? -4.208 -4.465 -7.823 1.00 97.00 105 THR A N 1
ATOM 866 C CA . THR A 1 105 ? -4.967 -3.202 -7.761 1.00 97.00 105 THR A CA 1
ATOM 867 C C . THR A 1 105 ? -4.896 -2.449 -9.088 1.00 97.00 105 THR A C 1
ATOM 869 O O . THR A 1 105 ? -3.927 -2.589 -9.832 1.00 97.00 105 THR A O 1
ATOM 872 N N . LYS A 1 106 ? -5.899 -1.611 -9.388 1.00 96.38 106 LYS A N 1
ATOM 873 C CA . LYS A 1 106 ? -5.890 -0.796 -10.618 1.00 96.38 106 LYS A CA 1
ATOM 874 C C . LYS A 1 106 ? -4.654 0.093 -10.717 1.00 96.38 106 LYS A C 1
ATOM 876 O O . LYS A 1 106 ? -4.068 0.192 -11.790 1.00 96.38 106 LYS A O 1
ATOM 881 N N . ALA A 1 107 ? -4.241 0.687 -9.596 1.00 95.06 107 ALA A N 1
ATOM 882 C CA . ALA A 1 107 ? -3.015 1.472 -9.517 1.00 95.06 107 ALA A CA 1
ATOM 883 C C . ALA A 1 107 ? -1.805 0.653 -9.987 1.00 95.06 107 ALA A C 1
ATOM 885 O O . ALA A 1 107 ? -1.097 1.079 -10.892 1.00 95.06 107 ALA A O 1
ATOM 886 N N . ASN A 1 108 ? -1.600 -0.541 -9.425 1.00 94.00 108 ASN A N 1
ATOM 887 C CA . ASN A 1 108 ? -0.422 -1.352 -9.727 1.00 94.00 108 ASN A CA 1
ATOM 888 C C . ASN A 1 108 ? -0.469 -1.982 -11.124 1.00 94.00 108 ASN A C 1
ATOM 890 O O . ASN A 1 108 ? 0.561 -2.048 -11.786 1.00 94.00 108 ASN A O 1
ATOM 894 N N . VAL A 1 109 ? -1.649 -2.366 -11.623 1.00 94.75 109 VAL A N 1
ATOM 895 C CA . VAL A 1 109 ? -1.807 -2.806 -13.019 1.00 94.75 109 VAL A CA 1
ATOM 896 C C . VAL A 1 109 ? -1.453 -1.671 -13.981 1.00 94.75 109 VAL A C 1
ATOM 898 O O . VAL A 1 109 ? -0.641 -1.872 -14.881 1.00 94.75 109 VAL A O 1
ATOM 901 N N . ASN A 1 110 ? -1.988 -0.465 -13.769 1.00 92.69 110 ASN A N 1
ATOM 902 C CA . ASN A 1 110 ? -1.663 0.686 -14.614 1.00 92.69 110 ASN A CA 1
ATOM 903 C C . ASN A 1 110 ? -0.166 1.012 -14.563 1.00 92.69 110 ASN A C 1
ATOM 905 O O . ASN A 1 110 ? 0.439 1.156 -15.619 1.00 92.69 110 ASN A O 1
ATOM 909 N N . LYS A 1 111 ? 0.451 1.012 -13.371 1.00 90.50 111 LYS A N 1
ATOM 910 C CA . LYS A 1 111 ? 1.905 1.186 -13.214 1.00 90.50 111 LYS A CA 1
ATOM 911 C C . LYS A 1 111 ? 2.704 0.168 -14.034 1.00 90.50 111 LYS A C 1
ATOM 913 O O . LYS A 1 111 ? 3.633 0.567 -14.731 1.00 90.50 111 LYS A O 1
ATOM 918 N N . THR A 1 112 ? 2.341 -1.121 -14.003 1.00 90.00 112 THR A N 1
ATOM 919 C CA . THR A 1 112 ? 3.017 -2.146 -14.819 1.00 90.00 112 THR A CA 1
ATOM 920 C C . THR A 1 112 ? 2.916 -1.817 -16.305 1.00 90.00 112 THR A C 1
ATOM 922 O O . THR A 1 112 ? 3.921 -1.848 -17.012 1.00 90.00 112 THR A O 1
ATOM 925 N N . PHE A 1 113 ? 1.720 -1.494 -16.802 1.00 90.25 113 PHE A N 1
ATOM 926 C CA . PHE A 1 113 ? 1.532 -1.217 -18.227 1.00 90.25 113 PHE A CA 1
ATOM 927 C C . PHE A 1 113 ? 2.150 0.116 -18.660 1.00 90.25 113 PHE A C 1
ATOM 929 O O . PHE A 1 113 ? 2.667 0.196 -19.773 1.00 90.25 113 PHE A O 1
ATOM 936 N N . ASP A 1 114 ? 2.153 1.142 -17.811 1.00 89.25 114 ASP A N 1
ATOM 937 C CA . ASP A 1 114 ? 2.872 2.397 -18.047 1.00 89.25 114 ASP A CA 1
ATOM 938 C C . ASP A 1 114 ? 4.379 2.141 -18.168 1.00 89.25 114 ASP A C 1
ATOM 940 O O . ASP A 1 114 ? 5.015 2.618 -19.110 1.00 89.25 114 ASP A O 1
ATOM 944 N N . HIS A 1 115 ? 4.933 1.321 -17.272 1.00 86.56 115 HIS A N 1
ATOM 945 C CA . HIS A 1 115 ? 6.332 0.907 -17.320 1.00 86.56 115 HIS A CA 1
ATOM 946 C C . HIS A 1 115 ? 6.653 0.096 -18.584 1.00 86.56 115 HIS A C 1
ATOM 948 O O . HIS A 1 115 ? 7.598 0.434 -19.292 1.00 86.56 115 HIS A O 1
ATOM 954 N N . LEU A 1 116 ? 5.846 -0.918 -18.924 1.00 87.69 116 LEU A N 1
ATOM 955 C CA . LEU A 1 116 ? 6.028 -1.701 -20.152 1.00 87.69 116 LEU A CA 1
ATOM 956 C C . LEU A 1 116 ? 5.992 -0.807 -21.395 1.00 87.69 116 LEU A C 1
ATOM 958 O O . LEU A 1 116 ? 6.884 -0.889 -22.230 1.00 87.69 116 LEU A O 1
ATOM 962 N N . ASN A 1 117 ? 5.005 0.084 -21.505 1.00 88.75 117 ASN A N 1
ATOM 963 C CA . ASN A 1 117 ? 4.906 1.010 -22.634 1.00 88.75 117 ASN A CA 1
ATOM 964 C C . ASN A 1 117 ? 6.121 1.939 -22.734 1.00 88.75 117 ASN A C 1
ATOM 966 O O . ASN A 1 117 ? 6.653 2.124 -23.826 1.00 88.75 117 ASN A O 1
ATOM 970 N N . SER A 1 118 ? 6.589 2.476 -21.603 1.00 86.81 118 SER A N 1
ATOM 971 C CA . SER A 1 118 ? 7.811 3.282 -21.569 1.00 86.81 118 SER A CA 1
ATOM 972 C C . SER A 1 118 ? 9.031 2.476 -22.009 1.00 86.81 118 SER A C 1
ATOM 974 O O . SER A 1 118 ? 9.874 3.011 -22.722 1.00 86.81 118 SER A O 1
ATOM 976 N N . MET A 1 119 ? 9.128 1.199 -21.621 1.00 84.88 119 MET A N 1
ATOM 977 C CA . MET A 1 119 ? 10.230 0.349 -22.061 1.00 84.88 119 MET A CA 1
ATOM 978 C C . MET A 1 119 ? 10.192 0.101 -23.566 1.00 84.88 119 MET A C 1
ATOM 980 O O . MET A 1 119 ? 11.185 0.333 -24.249 1.00 84.88 119 MET A O 1
ATOM 984 N N . PHE A 1 120 ? 9.036 -0.309 -24.092 1.00 85.06 120 PHE A N 1
ATOM 985 C CA . PHE A 1 120 ? 8.868 -0.598 -25.516 1.00 85.06 120 PHE A CA 1
ATOM 986 C C . PHE A 1 120 ? 9.174 0.604 -26.404 1.00 85.06 120 PHE A C 1
ATOM 988 O O . PHE A 1 120 ? 9.865 0.455 -27.408 1.00 85.06 120 PHE A O 1
ATOM 995 N N . LYS A 1 121 ? 8.727 1.794 -26.000 1.00 86.38 121 LYS A N 1
ATOM 996 C CA . LYS A 1 121 ? 9.017 3.048 -26.698 1.00 86.38 121 LYS A CA 1
ATOM 997 C C . LYS A 1 121 ? 10.521 3.296 -26.874 1.00 86.38 121 LYS A C 1
ATOM 999 O O . LYS A 1 121 ? 10.953 3.720 -27.939 1.00 86.38 121 LYS A O 1
ATOM 1004 N N . GLU A 1 122 ? 11.313 3.009 -25.849 1.00 84.00 122 GLU A N 1
ATOM 1005 C CA . GLU A 1 122 ? 12.760 3.256 -25.832 1.00 84.00 122 GLU A CA 1
ATOM 1006 C C . GLU A 1 122 ? 13.564 2.175 -26.574 1.00 84.00 122 GLU A C 1
ATOM 1008 O O . GLU A 1 122 ? 14.602 2.474 -27.167 1.00 84.00 122 GLU A O 1
ATOM 1013 N N . ILE A 1 123 ? 13.095 0.918 -26.582 1.00 82.19 123 ILE A N 1
ATOM 1014 C CA . ILE A 1 123 ? 13.767 -0.178 -27.309 1.00 82.19 123 ILE A CA 1
ATOM 1015 C C . ILE A 1 123 ? 13.358 -0.268 -28.780 1.00 82.19 123 ILE A C 1
ATOM 1017 O O . ILE A 1 123 ? 14.121 -0.816 -29.573 1.00 82.19 123 ILE A O 1
ATOM 1021 N N . ALA A 1 124 ? 12.180 0.241 -29.158 1.00 85.81 124 ALA A N 1
ATOM 1022 C CA . ALA A 1 124 ? 11.645 0.122 -30.516 1.00 85.81 124 ALA A CA 1
ATOM 1023 C C . ALA A 1 124 ? 12.618 0.592 -31.617 1.00 85.81 124 ALA A C 1
ATOM 1025 O O . ALA A 1 124 ? 12.766 -0.144 -32.591 1.00 85.81 124 ALA A O 1
ATOM 1026 N N . PRO A 1 125 ? 13.372 1.706 -31.463 1.00 84.75 125 PRO A N 1
ATOM 1027 C CA . PRO A 1 125 ? 14.372 2.125 -32.453 1.00 84.75 125 PRO A CA 1
ATOM 1028 C C . PRO A 1 125 ? 15.513 1.121 -32.685 1.00 84.75 125 PRO A C 1
ATOM 1030 O O . PRO A 1 125 ? 16.249 1.239 -33.661 1.00 84.75 125 PRO A O 1
ATOM 1033 N N . TYR A 1 126 ? 15.695 0.151 -31.785 1.00 82.06 126 TYR A N 1
ATOM 1034 C CA . TYR A 1 126 ? 16.733 -0.878 -31.865 1.00 82.06 126 TYR A CA 1
ATOM 1035 C C . TYR A 1 126 ? 16.211 -2.222 -32.402 1.00 82.06 126 TYR A C 1
ATOM 1037 O O . TYR A 1 126 ? 16.993 -3.164 -32.536 1.00 82.06 126 TYR A O 1
ATOM 1045 N N . ILE A 1 127 ? 14.911 -2.334 -32.704 1.00 83.88 127 ILE A N 1
ATOM 1046 C CA . ILE A 1 127 ? 14.268 -3.560 -33.193 1.00 83.88 127 ILE A CA 1
ATOM 1047 C C . ILE A 1 127 ? 13.666 -3.268 -34.570 1.00 83.88 127 ILE A C 1
ATOM 1049 O O . ILE A 1 127 ? 12.672 -2.557 -34.678 1.00 83.88 127 ILE A O 1
ATOM 1053 N N . SER A 1 128 ? 14.244 -3.850 -35.625 1.00 84.38 128 SER A N 1
ATOM 1054 C CA . SER A 1 128 ? 13.841 -3.601 -37.022 1.00 84.38 128 SER A CA 1
ATOM 1055 C C . SER A 1 128 ? 12.348 -3.815 -37.276 1.00 84.38 128 SER A C 1
ATOM 1057 O O . SER A 1 128 ? 11.723 -3.056 -38.009 1.00 84.38 128 SER A O 1
ATOM 1059 N N . ASP A 1 129 ? 11.757 -4.820 -36.629 1.00 85.69 129 ASP A N 1
ATOM 1060 C CA . ASP A 1 129 ? 10.337 -5.156 -36.787 1.00 85.69 129 ASP A CA 1
ATOM 1061 C C . ASP A 1 129 ? 9.405 -4.080 -36.202 1.00 85.69 129 ASP A C 1
ATOM 1063 O O . ASP A 1 129 ? 8.220 -4.029 -36.533 1.00 85.69 129 ASP A O 1
ATOM 1067 N N . PHE A 1 130 ? 9.932 -3.212 -35.334 1.00 85.38 130 PHE A N 1
ATOM 1068 C CA . PHE A 1 130 ? 9.192 -2.186 -34.602 1.00 85.38 130 PHE A CA 1
ATOM 1069 C C . PHE A 1 130 ? 9.473 -0.761 -35.089 1.00 85.38 130 PHE A C 1
ATOM 1071 O O . PHE A 1 130 ? 8.787 0.157 -34.651 1.00 85.38 130 PHE A O 1
ATOM 1078 N N . GLU A 1 131 ? 10.408 -0.569 -36.026 1.00 77.94 131 GLU A N 1
ATOM 1079 C CA . GLU A 1 131 ? 10.847 0.753 -36.504 1.00 77.94 131 GLU A CA 1
ATOM 1080 C C . GLU A 1 131 ? 9.695 1.610 -37.065 1.00 77.94 131 GLU A C 1
ATOM 1082 O O . GLU A 1 131 ? 9.691 2.829 -36.921 1.00 77.94 131 GLU A O 1
ATOM 1087 N N . ASN A 1 132 ? 8.681 0.971 -37.660 1.00 83.25 132 ASN A N 1
ATOM 1088 C CA . ASN A 1 132 ? 7.525 1.649 -38.259 1.00 83.25 132 ASN A CA 1
ATOM 1089 C C . ASN A 1 132 ? 6.317 1.787 -37.312 1.00 83.25 132 ASN A C 1
ATOM 1091 O O . ASN A 1 132 ? 5.246 2.217 -37.747 1.00 83.25 132 ASN A O 1
ATOM 1095 N N . ILE A 1 133 ? 6.444 1.376 -36.048 1.00 85.44 133 ILE A N 1
ATOM 1096 C CA . ILE A 1 133 ? 5.362 1.457 -35.064 1.00 85.44 133 ILE A CA 1
ATOM 1097 C C . ILE A 1 133 ? 5.541 2.726 -34.232 1.00 85.44 133 ILE A C 1
ATOM 1099 O O . ILE A 1 133 ? 6.557 2.927 -33.572 1.00 85.44 133 ILE A O 1
ATOM 1103 N N . ASP A 1 134 ? 4.513 3.568 -34.222 1.00 85.12 134 ASP A N 1
ATOM 1104 C CA . ASP A 1 134 ? 4.499 4.803 -33.445 1.00 85.12 134 ASP A CA 1
ATOM 1105 C C . ASP A 1 134 ? 4.123 4.544 -31.976 1.00 85.12 134 ASP A C 1
ATOM 1107 O O . ASP A 1 134 ? 2.959 4.642 -31.589 1.00 85.12 134 ASP A O 1
ATOM 1111 N N . PHE A 1 135 ? 5.113 4.223 -31.144 1.00 85.38 135 PHE A N 1
ATOM 1112 C CA . PHE A 1 135 ? 4.929 4.036 -29.698 1.00 85.38 135 PHE A CA 1
ATOM 1113 C C . PHE A 1 135 ? 4.757 5.347 -28.903 1.00 85.38 135 PHE A C 1
ATOM 1115 O O . PHE A 1 135 ? 4.572 5.293 -27.686 1.00 85.38 135 PHE A O 1
ATOM 1122 N N . GLU A 1 136 ? 4.793 6.526 -29.542 1.00 81.94 136 GLU A N 1
ATOM 1123 C CA . GLU A 1 136 ? 4.381 7.782 -28.889 1.00 81.94 136 GLU A CA 1
ATOM 1124 C C . GLU A 1 136 ? 2.858 7.870 -28.770 1.00 81.94 136 GLU A C 1
ATOM 1126 O O . GLU A 1 136 ? 2.321 8.436 -27.812 1.00 81.94 136 GLU A O 1
ATOM 1131 N N . HIS A 1 137 ? 2.145 7.313 -29.749 1.00 84.88 137 HIS A N 1
ATOM 1132 C CA . HIS A 1 137 ? 0.686 7.386 -29.830 1.00 84.88 137 HIS A CA 1
ATOM 1133 C C . HIS A 1 137 ? 0.001 6.028 -29.663 1.00 84.88 137 HIS A C 1
ATOM 1135 O O . HIS A 1 137 ? -1.147 5.969 -29.212 1.00 84.88 137 HIS A O 1
ATOM 1141 N N . LEU A 1 138 ? 0.693 4.932 -29.970 1.00 87.06 138 LEU A N 1
ATOM 1142 C CA . LEU A 1 138 ? 0.213 3.577 -29.741 1.00 87.06 138 LEU A CA 1
ATOM 1143 C C . LEU A 1 138 ? 0.691 3.066 -28.389 1.00 87.06 138 LEU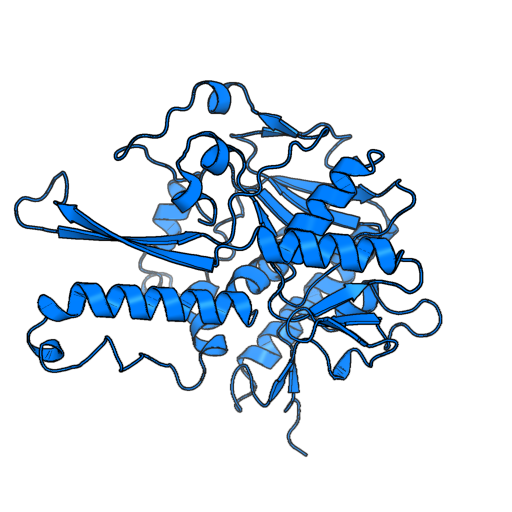 A C 1
ATOM 1145 O O . LEU A 1 138 ? 1.852 3.206 -28.013 1.00 87.06 138 LEU A O 1
ATOM 1149 N N . ARG A 1 139 ? -0.227 2.422 -27.670 1.00 86.94 139 ARG A N 1
ATOM 1150 C CA . ARG A 1 139 ? 0.063 1.792 -26.386 1.00 86.94 139 ARG A CA 1
ATOM 1151 C C . ARG A 1 139 ? -0.179 0.297 -26.471 1.00 86.94 139 ARG A C 1
ATOM 1153 O O . ARG A 1 139 ? -1.243 -0.146 -26.900 1.00 86.94 139 ARG A O 1
ATOM 1160 N N . LEU A 1 140 ? 0.792 -0.472 -26.002 1.00 85.62 140 LEU A N 1
ATOM 1161 C CA . LEU A 1 140 ? 0.623 -1.880 -25.701 1.00 85.62 140 LEU A CA 1
ATOM 1162 C C . LEU A 1 140 ? -0.421 -2.041 -24.605 1.00 85.62 140 LEU A C 1
ATOM 1164 O O . LEU A 1 140 ? -0.371 -1.396 -23.553 1.00 85.62 140 LEU A O 1
ATOM 1168 N N . SER A 1 141 ? -1.359 -2.936 -24.873 1.00 86.88 141 SER A N 1
ATOM 1169 C CA . SER A 1 141 ? -2.437 -3.298 -23.972 1.00 86.88 141 SER A CA 1
ATOM 1170 C C . SER A 1 141 ? -2.624 -4.808 -24.016 1.00 86.88 141 SER A C 1
ATOM 1172 O O . SER A 1 141 ? -2.464 -5.430 -25.066 1.00 86.88 141 SER A O 1
ATOM 1174 N N . HIS A 1 142 ? -2.952 -5.394 -22.870 1.00 90.69 142 HIS A N 1
ATOM 1175 C CA . HIS A 1 142 ? -3.381 -6.782 -22.777 1.00 90.69 142 HIS A CA 1
ATOM 1176 C C . HIS A 1 142 ? -4.911 -6.807 -22.641 1.00 90.69 142 HIS A C 1
ATOM 1178 O O . HIS A 1 142 ? -5.435 -5.975 -21.898 1.00 90.69 142 HIS A O 1
ATOM 1184 N N . PRO A 1 143 ? -5.635 -7.743 -23.288 1.00 91.12 143 PRO A N 1
ATOM 1185 C CA . PRO A 1 143 ? -7.094 -7.834 -23.165 1.00 91.12 143 PRO A CA 1
ATOM 1186 C C . PRO A 1 143 ? -7.578 -7.975 -21.714 1.00 91.12 143 PRO A C 1
ATOM 1188 O O . PRO A 1 143 ? -8.602 -7.415 -21.338 1.00 91.12 143 PRO A O 1
ATOM 1191 N N . GLU A 1 144 ? -6.801 -8.682 -20.891 1.00 93.19 144 GLU A N 1
ATOM 1192 C CA . GLU A 1 144 ? -7.063 -8.907 -19.466 1.00 93.19 144 GLU A CA 1
ATOM 1193 C C . GLU A 1 144 ? -5.837 -8.476 -18.640 1.00 93.19 144 GLU A C 1
ATOM 1195 O O . GLU A 1 144 ? -5.011 -9.309 -18.256 1.00 93.19 144 GLU A O 1
ATOM 1200 N N . PRO A 1 145 ? -5.618 -7.168 -18.434 1.00 93.69 145 PRO A N 1
ATOM 1201 C CA . PRO A 1 145 ? -4.349 -6.661 -17.915 1.00 93.69 145 PRO A CA 1
ATOM 1202 C C . PRO A 1 145 ? -4.102 -7.069 -16.459 1.00 93.69 145 PRO A C 1
ATOM 1204 O O . PRO A 1 145 ? -2.966 -7.351 -16.085 1.00 93.69 145 PRO A O 1
ATOM 1207 N N . ALA A 1 146 ? -5.152 -7.166 -15.639 1.00 94.44 146 ALA A N 1
ATOM 1208 C CA . ALA A 1 146 ? -5.014 -7.572 -14.243 1.00 94.44 146 ALA A CA 1
ATOM 1209 C C . ALA A 1 146 ? -4.697 -9.066 -14.088 1.00 94.44 146 ALA A C 1
ATOM 1211 O O . ALA A 1 146 ? -3.857 -9.425 -13.263 1.00 94.44 146 ALA A O 1
ATOM 1212 N N . ALA A 1 147 ? -5.330 -9.922 -14.898 1.00 93.94 147 ALA A N 1
ATOM 1213 C CA . ALA A 1 147 ? -5.035 -11.353 -14.947 1.00 93.94 147 ALA A CA 1
ATOM 1214 C C . ALA A 1 147 ? -3.590 -11.598 -15.395 1.00 93.94 147 ALA A C 1
ATOM 1216 O O . ALA A 1 147 ? -2.862 -12.338 -14.739 1.00 93.94 147 ALA A O 1
ATOM 1217 N N . TYR A 1 148 ? -3.146 -10.901 -16.448 1.00 92.69 148 TYR A N 1
ATOM 1218 C CA . TYR A 1 148 ? -1.754 -10.941 -16.896 1.00 92.69 148 TYR A CA 1
ATOM 1219 C C . TYR A 1 148 ? -0.784 -10.537 -15.781 1.00 92.69 148 TYR A C 1
ATOM 1221 O O . TYR A 1 148 ? 0.172 -11.260 -15.509 1.00 92.69 148 TYR A O 1
ATOM 1229 N N . ASN A 1 149 ? -1.050 -9.415 -15.099 1.00 92.31 149 ASN A N 1
ATOM 1230 C CA . ASN A 1 149 ? -0.178 -8.917 -14.034 1.00 92.31 149 ASN A CA 1
ATOM 1231 C C . ASN A 1 149 ? -0.071 -9.927 -12.878 1.00 92.31 149 ASN A C 1
ATOM 1233 O O . ASN A 1 149 ? 1.023 -10.216 -12.401 1.00 92.31 149 ASN A O 1
ATOM 1237 N N . LEU A 1 150 ? -1.198 -10.514 -12.462 1.00 91.56 150 LEU A N 1
ATOM 1238 C CA . LEU A 1 150 ? -1.216 -11.565 -11.445 1.00 91.56 150 LEU A CA 1
ATOM 1239 C C . LEU A 1 150 ? -0.469 -12.820 -11.891 1.00 91.56 150 LEU A C 1
ATOM 1241 O O . LEU A 1 150 ? 0.344 -13.328 -11.127 1.00 91.56 150 LEU A O 1
ATOM 1245 N N . ALA A 1 151 ? -0.717 -13.304 -13.110 1.00 89.81 151 ALA A N 1
ATOM 1246 C CA . ALA A 1 151 ? -0.061 -14.489 -13.655 1.00 89.81 151 ALA A CA 1
ATOM 1247 C C . ALA A 1 151 ? 1.462 -14.319 -13.688 1.00 89.81 151 ALA A C 1
ATOM 1249 O O . ALA A 1 151 ? 2.201 -15.198 -13.248 1.00 89.81 151 ALA A O 1
ATOM 1250 N N . TYR A 1 152 ? 1.916 -13.165 -14.181 1.00 86.25 152 TYR A N 1
ATOM 1251 C CA . TYR A 1 152 ? 3.328 -12.847 -14.345 1.00 86.25 152 TYR A CA 1
ATOM 1252 C C . TYR A 1 152 ? 4.067 -12.778 -13.002 1.00 86.25 152 TYR A C 1
ATOM 1254 O O . TYR A 1 152 ? 5.207 -13.223 -12.893 1.00 86.25 152 TYR A O 1
ATOM 1262 N N . PHE A 1 153 ? 3.403 -12.268 -11.962 1.00 84.19 153 PHE A N 1
ATOM 1263 C CA . PHE A 1 153 ? 3.985 -12.088 -10.633 1.00 84.19 153 PHE A CA 1
ATOM 1264 C C . PHE A 1 153 ? 3.562 -13.153 -9.608 1.00 84.19 153 PHE A C 1
ATOM 1266 O O . PHE A 1 153 ? 3.871 -13.017 -8.425 1.00 84.19 153 PHE A O 1
ATOM 1273 N N . MET A 1 154 ? 2.895 -14.232 -10.029 1.00 78.44 154 MET A N 1
ATOM 1274 C CA . MET A 1 154 ? 2.276 -15.199 -9.111 1.00 78.44 154 MET A CA 1
ATOM 1275 C C . MET A 1 154 ? 3.281 -15.877 -8.170 1.00 78.44 154 MET A C 1
ATOM 1277 O O . MET A 1 154 ? 2.978 -16.128 -7.006 1.00 78.44 154 MET A O 1
ATOM 1281 N N . ASP A 1 155 ? 4.506 -16.113 -8.635 1.00 75.88 155 ASP A N 1
ATOM 1282 C CA . ASP A 1 155 ? 5.560 -16.725 -7.823 1.00 75.88 155 ASP A CA 1
ATOM 1283 C C . ASP A 1 155 ? 6.371 -15.715 -6.995 1.00 75.88 155 ASP A C 1
ATOM 1285 O O . ASP A 1 155 ? 7.248 -16.106 -6.220 1.00 75.88 155 ASP A O 1
ATOM 1289 N N . ASN A 1 156 ? 6.113 -14.415 -7.157 1.00 79.88 156 ASN A N 1
ATOM 1290 C CA . ASN A 1 156 ? 6.882 -13.353 -6.510 1.00 79.88 156 ASN A CA 1
ATOM 1291 C C . ASN A 1 156 ? 6.425 -13.073 -5.073 1.00 79.88 156 ASN A C 1
ATOM 1293 O O . ASN A 1 156 ? 6.923 -12.146 -4.442 1.00 79.88 156 ASN A O 1
ATOM 1297 N N . TRP A 1 157 ? 5.532 -13.885 -4.503 1.00 77.81 157 TRP A N 1
ATOM 1298 C CA . TRP A 1 157 ? 5.150 -13.757 -3.094 1.00 77.81 157 TRP A CA 1
ATOM 1299 C C . TRP A 1 157 ? 6.340 -13.955 -2.135 1.00 77.81 157 TRP A C 1
ATOM 1301 O O . TRP A 1 157 ? 6.346 -13.386 -1.047 1.00 77.81 157 TRP A O 1
ATOM 1311 N N . VAL A 1 158 ? 7.374 -14.704 -2.548 1.00 84.38 158 VAL A N 1
ATOM 1312 C CA . VAL A 1 158 ? 8.601 -14.943 -1.759 1.00 84.38 158 VAL A CA 1
ATOM 1313 C C . VAL A 1 158 ? 9.518 -13.711 -1.715 1.00 84.38 158 VAL A C 1
ATOM 1315 O O . VAL A 1 158 ? 10.389 -13.639 -0.857 1.00 84.38 158 VAL A O 1
ATOM 1318 N N . VAL A 1 159 ? 9.314 -12.713 -2.589 1.00 89.31 159 VAL A N 1
ATOM 1319 C CA . VAL A 1 159 ? 10.181 -11.519 -2.719 1.00 89.31 159 VAL A CA 1
ATOM 1320 C C . VAL A 1 159 ? 10.369 -10.762 -1.403 1.00 89.31 159 VAL A C 1
ATOM 1322 O O . VAL A 1 159 ? 11.408 -10.142 -1.199 1.00 89.31 159 VAL A O 1
ATOM 1325 N N . CYS A 1 160 ? 9.364 -10.812 -0.532 1.00 92.12 160 CYS A N 1
ATOM 1326 C CA . CYS A 1 160 ? 9.346 -10.119 0.753 1.00 92.12 160 CYS A CA 1
ATOM 1327 C C . CYS A 1 160 ? 9.410 -11.085 1.946 1.00 92.12 160 CYS A C 1
ATOM 1329 O O . CYS A 1 160 ? 9.107 -10.685 3.066 1.00 92.12 160 CYS A O 1
ATOM 1331 N N . ALA A 1 161 ? 9.758 -12.359 1.728 1.00 91.50 161 ALA A N 1
ATOM 1332 C CA . ALA A 1 161 ? 9.827 -13.358 2.796 1.00 91.50 161 ALA A CA 1
ATOM 1333 C C . ALA A 1 161 ? 10.989 -13.120 3.776 1.00 91.50 161 ALA A C 1
ATOM 1335 O O . ALA A 1 161 ? 10.971 -13.667 4.876 1.00 91.50 161 ALA A O 1
ATOM 1336 N N . ASP A 1 162 ? 11.978 -12.322 3.369 1.00 93.50 162 ASP A N 1
ATOM 1337 C CA . ASP A 1 162 ? 13.110 -11.861 4.174 1.00 93.50 162 ASP A CA 1
ATOM 1338 C C . ASP A 1 162 ? 12.778 -10.663 5.077 1.00 93.50 162 ASP A C 1
ATOM 1340 O O . ASP A 1 162 ? 13.543 -10.369 5.992 1.00 93.50 162 ASP A O 1
ATOM 1344 N N . LEU A 1 163 ? 11.660 -9.972 4.828 1.00 95.81 163 LEU A N 1
ATOM 1345 C CA . LEU A 1 163 ? 11.224 -8.847 5.650 1.00 95.81 163 LEU A CA 1
ATOM 1346 C C . LEU A 1 163 ? 10.651 -9.339 6.981 1.00 95.81 163 LEU A C 1
ATOM 1348 O O . LEU A 1 163 ? 9.959 -10.358 7.047 1.00 95.81 163 LEU A O 1
ATOM 1352 N N . GLU A 1 164 ? 10.893 -8.569 8.036 1.00 96.56 164 GLU A N 1
ATOM 1353 C CA . GLU A 1 164 ? 10.338 -8.843 9.355 1.00 96.56 164 GLU A CA 1
ATOM 1354 C C . GLU A 1 164 ? 8.931 -8.246 9.481 1.00 96.56 164 GLU A C 1
ATOM 1356 O O . GLU A 1 164 ? 8.688 -7.103 9.086 1.00 96.56 164 GLU A O 1
ATOM 1361 N N . LEU A 1 165 ? 7.993 -9.032 10.017 1.00 97.62 165 LEU A N 1
ATOM 1362 C CA . LEU A 1 165 ? 6.606 -8.621 10.216 1.00 97.62 165 LEU A CA 1
ATOM 1363 C C . LEU A 1 165 ? 6.405 -8.002 11.599 1.00 97.62 165 LEU A C 1
ATOM 1365 O O . LEU A 1 165 ? 6.704 -8.618 12.621 1.00 97.62 165 LEU A O 1
ATOM 1369 N N . PHE A 1 166 ? 5.774 -6.836 11.615 1.00 98.44 166 PHE A N 1
ATOM 1370 C CA . PHE A 1 166 ? 5.328 -6.134 12.806 1.00 98.44 166 PHE A CA 1
ATOM 1371 C C . PHE A 1 166 ? 3.826 -5.848 12.742 1.00 98.44 166 PHE A C 1
ATOM 1373 O O . PHE A 1 166 ? 3.250 -5.649 11.666 1.00 98.44 166 PHE A O 1
ATOM 1380 N N . LEU A 1 167 ? 3.199 -5.785 13.914 1.00 98.75 167 LEU A N 1
ATOM 1381 C CA . LEU A 1 167 ? 1.857 -5.249 14.107 1.00 98.75 167 LEU A CA 1
ATOM 1382 C C . LEU A 1 167 ? 1.952 -3.862 14.730 1.00 98.75 167 LEU A C 1
ATOM 1384 O O . LEU A 1 167 ? 2.435 -3.718 15.848 1.00 98.75 167 LEU A O 1
ATOM 1388 N N . ILE A 1 168 ? 1.443 -2.853 14.037 1.00 98.88 168 ILE A N 1
ATOM 1389 C CA . ILE A 1 168 ? 1.255 -1.516 14.589 1.00 98.88 168 ILE A CA 1
ATOM 1390 C C . ILE A 1 168 ? -0.153 -1.440 15.174 1.00 98.88 168 ILE A C 1
ATOM 1392 O O . ILE A 1 168 ? -1.138 -1.615 14.449 1.00 98.88 168 ILE A O 1
ATOM 1396 N N . ILE A 1 169 ? -0.236 -1.165 16.473 1.00 98.75 169 ILE A N 1
ATOM 1397 C CA . ILE A 1 169 ? -1.479 -0.917 17.202 1.00 98.75 169 ILE A CA 1
ATOM 1398 C C . ILE A 1 169 ? -1.602 0.584 17.410 1.00 98.75 169 ILE A C 1
ATOM 1400 O O . ILE A 1 169 ? -0.751 1.203 18.042 1.00 98.75 169 ILE A O 1
ATOM 1404 N N . ASN A 1 170 ? -2.660 1.162 16.860 1.00 98.50 170 ASN A N 1
ATOM 1405 C CA . ASN A 1 170 ? -2.945 2.583 16.975 1.00 98.50 170 ASN A CA 1
ATOM 1406 C C . ASN A 1 170 ? -3.661 2.877 18.299 1.00 98.50 170 ASN A C 1
ATOM 1408 O O . ASN A 1 170 ? -4.820 2.500 18.467 1.00 98.50 170 ASN A O 1
ATOM 1412 N N . ASP A 1 171 ? -2.965 3.571 19.196 1.00 98.00 171 ASP A N 1
ATOM 1413 C CA . ASP A 1 171 ? -3.458 4.063 20.489 1.00 98.00 171 ASP A CA 1
ATOM 1414 C C . ASP A 1 171 ? -3.704 5.585 20.463 1.00 98.00 171 ASP A C 1
ATOM 1416 O O . ASP A 1 171 ? -3.768 6.250 21.492 1.00 98.00 171 ASP A O 1
ATOM 1420 N N . THR A 1 172 ? -3.826 6.163 19.266 1.00 97.19 172 THR A N 1
ATOM 1421 C CA . THR A 1 172 ? -4.181 7.574 19.090 1.00 97.19 172 THR A CA 1
ATOM 1422 C C . THR A 1 172 ? -5.699 7.775 18.995 1.00 97.19 172 THR A C 1
ATOM 1424 O O . THR A 1 172 ? -6.484 6.837 18.789 1.00 97.19 172 THR A O 1
ATOM 1427 N N . GLU A 1 173 ? -6.100 9.042 19.105 1.00 94.62 173 GLU A N 1
ATOM 1428 C CA . GLU A 1 173 ? -7.485 9.526 19.020 1.00 94.62 173 GLU A CA 1
ATOM 1429 C C . GLU A 1 173 ? -8.131 9.247 17.646 1.00 94.62 173 GLU A C 1
ATOM 1431 O O . GLU A 1 173 ? -9.340 9.041 17.549 1.00 94.62 173 GLU A O 1
ATOM 1436 N N . GLU A 1 174 ? -7.325 9.214 16.581 1.00 95.69 174 GLU A N 1
ATOM 1437 C CA . GLU A 1 174 ? -7.773 9.074 15.193 1.00 95.69 174 GLU A CA 1
ATOM 1438 C C . GLU A 1 174 ? -7.660 7.624 14.699 1.00 95.69 174 GLU A C 1
ATOM 1440 O O . GLU A 1 174 ? -7.072 6.750 15.341 1.00 95.69 174 GLU A O 1
ATOM 1445 N N . ASP A 1 175 ? -8.247 7.347 13.538 1.00 97.12 175 ASP A N 1
ATOM 1446 C CA . ASP A 1 175 ? -8.251 6.022 12.917 1.00 97.12 175 ASP A CA 1
ATOM 1447 C C . ASP A 1 175 ? -7.272 5.944 11.732 1.00 97.12 175 ASP A C 1
ATOM 1449 O O . ASP A 1 175 ? -7.044 6.912 10.998 1.00 97.12 175 ASP A O 1
ATOM 1453 N N . PHE A 1 176 ? -6.727 4.750 11.488 1.00 98.62 176 PHE A N 1
ATOM 1454 C CA . PHE A 1 176 ? -6.144 4.447 10.185 1.00 98.62 176 PHE A CA 1
ATOM 1455 C C . PHE A 1 176 ? -7.221 4.524 9.099 1.00 98.62 176 PHE A C 1
ATOM 1457 O O . PHE A 1 176 ? -8.355 4.073 9.284 1.00 98.62 176 PHE A O 1
ATOM 1464 N N . ILE A 1 177 ? -6.829 5.019 7.930 1.00 98.56 177 ILE A N 1
ATOM 1465 C CA . ILE A 1 177 ? -7.631 4.951 6.704 1.00 98.56 177 ILE A CA 1
ATOM 1466 C C . ILE A 1 177 ? -7.119 3.821 5.806 1.00 98.56 177 ILE A C 1
ATOM 1468 O O . ILE A 1 177 ? -5.993 3.350 5.954 1.00 98.56 177 ILE A O 1
ATOM 1472 N N . ILE A 1 178 ? -7.926 3.401 4.835 1.00 98.69 178 ILE A N 1
ATOM 1473 C CA . ILE A 1 178 ? -7.507 2.466 3.780 1.00 98.69 178 ILE A CA 1
ATOM 1474 C C . ILE A 1 178 ? -7.853 3.048 2.408 1.00 98.69 178 ILE A C 1
ATOM 1476 O O . ILE A 1 178 ? -8.573 4.035 2.307 1.00 98.69 178 ILE A O 1
ATOM 1480 N N . SER A 1 179 ? -7.332 2.490 1.320 1.00 98.38 179 SER A N 1
ATOM 1481 C CA . SER A 1 179 ? -7.633 2.958 -0.035 1.00 98.38 179 SER A CA 1
ATOM 1482 C C . SER A 1 179 ? -7.903 1.812 -1.001 1.00 98.38 179 SER A C 1
ATOM 1484 O O . SER A 1 179 ? -7.780 0.633 -0.667 1.00 98.38 179 SER A O 1
ATOM 1486 N N . ASP A 1 180 ? -8.252 2.165 -2.233 1.00 98.25 180 ASP A N 1
ATOM 1487 C CA . ASP A 1 180 ? -8.357 1.233 -3.355 1.00 98.25 180 ASP A CA 1
ATOM 1488 C C . ASP A 1 180 ? -6.991 0.738 -3.892 1.00 98.25 180 ASP A C 1
ATOM 1490 O O . ASP A 1 180 ? -6.943 -0.019 -4.864 1.00 98.25 180 ASP A O 1
ATOM 1494 N N . ASN A 1 181 ? -5.891 1.101 -3.221 1.00 98.00 181 ASN A N 1
ATOM 1495 C CA . ASN A 1 181 ? -4.559 0.521 -3.378 1.00 98.00 181 ASN A CA 1
ATOM 1496 C C . ASN A 1 181 ? -3.882 0.344 -1.998 1.00 98.00 181 ASN A C 1
ATOM 1498 O O . ASN A 1 181 ? -3.067 1.180 -1.593 1.00 98.00 181 ASN A O 1
ATOM 1502 N N . PRO A 1 182 ? -4.270 -0.693 -1.231 1.00 98.25 182 PRO A N 1
ATOM 1503 C CA . PRO A 1 182 ? -4.121 -0.674 0.218 1.00 98.25 182 PRO A CA 1
ATOM 1504 C C . PRO A 1 182 ? -2.715 -0.992 0.734 1.00 98.25 182 PRO A C 1
ATOM 1506 O O . PRO A 1 182 ? -2.401 -0.592 1.847 1.00 98.25 182 PRO A O 1
ATOM 1509 N N . LEU A 1 183 ? -1.886 -1.693 -0.046 1.00 97.81 183 LEU A N 1
ATOM 1510 C CA . LEU A 1 183 ? -0.505 -2.004 0.320 1.00 97.81 183 LEU A CA 1
ATOM 1511 C C . LEU A 1 183 ? 0.416 -0.869 -0.136 1.00 97.81 183 LEU A C 1
ATOM 1513 O O . LEU A 1 183 ? 0.577 -0.632 -1.335 1.00 97.81 183 LEU A O 1
ATOM 1517 N N . VAL A 1 184 ? 1.003 -0.169 0.825 1.00 97.00 184 VAL A N 1
ATOM 1518 C CA . VAL A 1 184 ? 1.824 1.023 0.607 1.00 97.00 184 VAL A CA 1
ATOM 1519 C C . VAL A 1 184 ? 3.298 0.648 0.626 1.00 97.00 184 VAL A C 1
ATOM 1521 O O . VAL A 1 184 ? 3.767 0.077 1.605 1.00 97.00 184 VAL A O 1
ATOM 1524 N N . ASN A 1 185 ? 4.032 1.032 -0.421 1.00 95.62 185 ASN A N 1
ATOM 1525 C CA . ASN A 1 185 ? 5.493 0.976 -0.444 1.00 95.62 185 ASN A CA 1
ATOM 1526 C C . ASN A 1 185 ? 6.072 2.239 0.198 1.00 95.62 185 ASN A C 1
ATOM 1528 O O . ASN A 1 185 ? 5.691 3.352 -0.167 1.00 95.62 185 ASN A O 1
ATOM 1532 N N . PHE A 1 186 ? 7.036 2.073 1.094 1.00 96.94 186 PHE A N 1
ATOM 1533 C CA . PHE A 1 186 ? 7.806 3.164 1.670 1.00 96.94 186 PHE A CA 1
ATOM 1534 C C . PHE A 1 186 ? 9.274 2.753 1.784 1.00 96.94 186 PHE A C 1
ATOM 1536 O O . PHE A 1 186 ? 9.582 1.642 2.196 1.00 96.94 186 PHE A O 1
ATOM 1543 N N . ASN A 1 187 ? 10.197 3.635 1.406 1.00 96.44 187 ASN A N 1
ATOM 1544 C CA . ASN A 1 187 ? 11.626 3.346 1.507 1.00 96.44 187 ASN A CA 1
ATOM 1545 C C . ASN A 1 187 ? 12.407 4.624 1.845 1.00 96.44 187 ASN A C 1
ATOM 1547 O O . ASN A 1 187 ? 12.945 5.292 0.952 1.00 96.44 187 ASN A O 1
ATOM 1551 N N . PRO A 1 188 ? 12.451 5.010 3.133 1.00 95.25 188 PRO A N 1
ATOM 1552 C CA . PRO A 1 188 ? 13.102 6.246 3.543 1.00 95.25 188 PRO A CA 1
ATOM 1553 C C . PRO A 1 188 ? 14.612 6.221 3.282 1.00 95.25 188 PRO A C 1
ATOM 1555 O O . PRO A 1 188 ? 15.194 7.278 3.047 1.00 95.25 188 PRO A O 1
ATOM 1558 N N . LEU A 1 189 ? 15.247 5.042 3.251 1.00 94.50 189 LEU A N 1
ATOM 1559 C CA . LEU A 1 189 ? 16.676 4.922 2.944 1.00 94.50 189 LEU A CA 1
ATOM 1560 C C . LEU A 1 189 ? 16.963 5.405 1.514 1.00 94.50 189 LEU A C 1
ATOM 1562 O O . LEU A 1 189 ? 17.822 6.264 1.309 1.00 94.50 189 LEU A O 1
ATOM 1566 N N . MET A 1 190 ? 16.201 4.912 0.534 1.00 92.88 190 MET A N 1
ATOM 1567 C CA . MET A 1 190 ? 16.346 5.308 -0.872 1.00 92.88 190 MET A CA 1
ATOM 1568 C C . MET A 1 190 ? 15.965 6.776 -1.092 1.00 92.88 190 MET A C 1
ATOM 1570 O O . MET A 1 190 ? 16.676 7.508 -1.786 1.00 92.88 190 MET A O 1
ATOM 1574 N N . LEU A 1 191 ? 14.882 7.238 -0.455 1.00 92.31 191 LEU A N 1
ATOM 1575 C CA . LEU A 1 191 ? 14.419 8.626 -0.555 1.00 92.31 191 LEU A CA 1
ATOM 1576 C C . LEU A 1 191 ? 15.456 9.629 -0.019 1.00 92.31 191 LEU A C 1
ATOM 1578 O O . LEU A 1 191 ? 15.693 10.657 -0.653 1.00 92.31 191 LEU A O 1
ATOM 1582 N N . ARG A 1 192 ? 16.116 9.324 1.108 1.00 90.62 192 ARG A N 1
ATOM 1583 C CA . ARG A 1 192 ? 17.116 10.205 1.746 1.00 90.62 192 ARG A CA 1
ATOM 1584 C C . ARG A 1 192 ? 18.466 10.226 1.039 1.00 90.62 192 ARG A C 1
ATOM 1586 O O . ARG A 1 192 ? 19.196 11.207 1.150 1.00 90.62 192 ARG A O 1
ATOM 1593 N N . ARG A 1 193 ? 18.827 9.157 0.329 1.00 87.81 193 ARG A N 1
ATOM 1594 C CA . ARG A 1 193 ? 20.113 9.039 -0.382 1.00 87.81 193 ARG A CA 1
ATOM 1595 C C . ARG A 1 193 ? 20.044 9.529 -1.834 1.00 87.81 193 ARG A C 1
ATOM 1597 O O . ARG A 1 193 ? 20.881 9.150 -2.644 1.00 87.81 193 ARG A O 1
ATOM 1604 N N . SER A 1 194 ? 19.044 10.347 -2.180 1.00 75.94 194 SER A N 1
ATOM 1605 C CA . SER A 1 194 ? 18.772 10.823 -3.551 1.00 75.94 194 SER A CA 1
ATOM 1606 C C . SER A 1 194 ? 18.561 9.709 -4.590 1.00 75.94 194 SER A C 1
ATOM 1608 O O . SER A 1 194 ? 18.423 9.991 -5.777 1.00 75.94 194 SER A O 1
ATOM 1610 N N . ALA A 1 195 ? 18.431 8.457 -4.147 1.00 79.94 195 ALA A N 1
ATOM 1611 C CA . ALA A 1 195 ? 18.120 7.283 -4.952 1.00 79.94 195 ALA A CA 1
ATOM 1612 C C . ALA A 1 195 ? 16.602 7.030 -4.984 1.00 79.94 195 ALA A C 1
ATOM 1614 O O . ALA A 1 195 ? 16.137 5.896 -4.978 1.00 79.94 195 ALA A O 1
ATOM 1615 N N . TYR A 1 196 ? 15.806 8.103 -4.994 1.00 78.56 196 TYR A N 1
ATOM 1616 C CA . TYR A 1 196 ? 14.345 8.051 -4.864 1.00 78.56 196 TYR A CA 1
ATOM 1617 C C . TYR A 1 196 ? 13.666 7.222 -5.969 1.00 78.56 196 TYR A C 1
ATOM 1619 O O . TYR A 1 196 ? 12.581 6.694 -5.757 1.00 78.56 196 TYR A O 1
ATOM 1627 N N . HIS A 1 197 ? 14.305 7.074 -7.132 1.00 81.00 197 HIS A N 1
ATOM 1628 C CA . HIS A 1 197 ? 13.836 6.221 -8.227 1.00 81.00 197 HIS A CA 1
ATOM 1629 C C . HIS A 1 197 ? 13.857 4.723 -7.868 1.00 81.00 197 HIS A C 1
ATOM 1631 O O . HIS A 1 197 ? 13.133 3.934 -8.466 1.00 81.00 197 HIS A O 1
ATOM 1637 N N . LEU A 1 198 ? 14.618 4.334 -6.840 1.00 82.31 198 LEU A N 1
ATOM 1638 C CA . LEU A 1 198 ? 14.670 2.980 -6.290 1.00 82.31 198 LEU A CA 1
ATOM 1639 C C . LEU A 1 198 ? 13.695 2.771 -5.117 1.00 82.31 198 LEU A C 1
ATOM 1641 O O . LEU A 1 198 ? 13.668 1.689 -4.536 1.00 82.31 198 LEU A O 1
ATOM 1645 N N . ALA A 1 199 ? 12.885 3.759 -4.730 1.00 84.69 199 ALA A N 1
ATOM 1646 C CA . ALA A 1 199 ? 12.087 3.655 -3.506 1.00 84.69 199 ALA A CA 1
ATOM 1647 C C . ALA A 1 199 ? 10.941 2.619 -3.573 1.00 84.69 199 ALA A C 1
ATOM 1649 O O . ALA A 1 199 ? 10.488 2.151 -2.533 1.00 84.69 199 ALA A O 1
ATOM 1650 N N . GLU A 1 200 ? 10.488 2.228 -4.768 1.00 85.06 200 GLU A N 1
ATOM 1651 C CA . GLU A 1 200 ? 9.340 1.317 -4.947 1.00 85.06 200 GLU A CA 1
ATOM 1652 C C . GLU A 1 200 ? 9.708 -0.132 -5.287 1.00 85.06 200 GLU A C 1
ATOM 1654 O O . GLU A 1 200 ? 8.826 -0.983 -5.403 1.00 85.06 200 GLU A O 1
ATOM 1659 N N . GLY A 1 201 ? 10.995 -0.439 -5.462 1.00 89.19 201 GLY A N 1
ATOM 1660 C CA . GLY A 1 201 ? 11.422 -1.786 -5.827 1.00 89.19 201 GLY A CA 1
ATOM 1661 C C . GLY A 1 201 ? 11.216 -2.776 -4.683 1.00 89.19 201 GLY A C 1
ATOM 1662 O O . GLY A 1 201 ? 11.819 -2.639 -3.620 1.00 89.19 201 GLY A O 1
ATOM 1663 N N . LEU A 1 202 ? 10.428 -3.828 -4.922 1.00 91.75 202 LEU A N 1
ATOM 1664 C CA . LEU A 1 202 ? 10.125 -4.843 -3.907 1.00 91.75 202 LEU A CA 1
ATOM 1665 C C . LEU A 1 202 ? 11.352 -5.628 -3.424 1.00 91.75 202 LEU A C 1
ATOM 1667 O O . LEU A 1 202 ? 11.304 -6.208 -2.348 1.00 91.75 202 LEU A O 1
ATOM 1671 N N . LEU A 1 203 ? 12.448 -5.639 -4.185 1.00 91.38 203 LEU A N 1
ATOM 1672 C CA . LEU A 1 203 ? 13.720 -6.269 -3.807 1.00 91.38 203 LEU A CA 1
ATOM 1673 C C . LEU A 1 203 ? 14.714 -5.287 -3.181 1.00 91.38 203 LEU A C 1
ATOM 1675 O O . LEU A 1 203 ? 15.787 -5.711 -2.758 1.00 91.38 203 LEU A O 1
ATOM 1679 N N . ASN A 1 204 ? 14.398 -3.993 -3.142 1.00 92.06 204 ASN A N 1
ATOM 1680 C CA . ASN A 1 204 ? 15.374 -2.975 -2.782 1.00 92.06 204 ASN A CA 1
ATOM 1681 C C . ASN A 1 204 ? 15.592 -2.916 -1.268 1.00 92.06 204 ASN A C 1
ATOM 1683 O O . ASN A 1 204 ? 14.665 -3.103 -0.475 1.00 92.06 204 ASN A O 1
ATOM 1687 N N . LYS A 1 205 ? 16.837 -2.650 -0.872 1.00 93.62 205 LYS A N 1
ATOM 1688 C CA . LYS A 1 205 ? 17.240 -2.395 0.515 1.00 93.62 205 LYS A CA 1
ATOM 1689 C C . LYS A 1 205 ? 16.443 -1.244 1.120 1.00 93.62 205 LYS A C 1
ATOM 1691 O O . LYS A 1 205 ? 16.166 -0.256 0.442 1.00 93.62 205 LYS A O 1
ATOM 1696 N N . GLY A 1 206 ? 16.088 -1.363 2.391 1.00 95.25 206 GLY A N 1
ATOM 1697 C CA . GLY A 1 206 ? 15.291 -0.371 3.112 1.00 95.25 206 GLY A CA 1
ATOM 1698 C C . GLY A 1 206 ? 13.800 -0.383 2.779 1.00 95.25 206 GLY A C 1
ATOM 1699 O O . GLY A 1 206 ? 13.109 0.592 3.064 1.00 95.25 206 GLY A O 1
ATOM 1700 N N . LEU A 1 207 ? 13.284 -1.446 2.158 1.00 96.88 207 LEU A N 1
ATOM 1701 C CA . LEU A 1 207 ? 11.853 -1.541 1.883 1.00 96.88 207 LEU A CA 1
ATOM 1702 C C . LEU A 1 207 ? 11.047 -1.671 3.179 1.00 96.88 207 LEU A C 1
ATOM 1704 O O . LEU A 1 207 ? 11.357 -2.488 4.045 1.00 96.88 207 LEU A O 1
ATOM 1708 N N . ILE A 1 208 ? 9.966 -0.903 3.249 1.00 98.00 208 ILE A N 1
ATOM 1709 C CA . ILE A 1 208 ? 8.906 -1.016 4.240 1.00 98.00 208 ILE A CA 1
ATOM 1710 C C . ILE A 1 208 ? 7.575 -1.106 3.492 1.00 98.00 208 ILE A C 1
ATOM 1712 O O . ILE A 1 208 ? 7.315 -0.332 2.567 1.00 98.00 208 ILE A O 1
ATOM 1716 N N . LEU A 1 209 ? 6.725 -2.050 3.887 1.00 98.31 209 LEU A N 1
ATOM 1717 C CA . LEU A 1 209 ? 5.364 -2.189 3.383 1.00 98.31 209 LEU A CA 1
ATOM 1718 C C . LEU A 1 209 ? 4.374 -1.962 4.515 1.00 98.31 209 LEU A C 1
ATOM 1720 O O . LEU A 1 209 ? 4.486 -2.626 5.542 1.00 98.31 209 LEU A O 1
ATOM 1724 N N . PHE A 1 210 ? 3.380 -1.100 4.306 1.00 98.69 210 PHE A N 1
ATOM 1725 C CA . PHE A 1 210 ? 2.265 -0.920 5.238 1.00 98.69 210 PHE A CA 1
ATOM 1726 C C . PHE A 1 210 ? 0.965 -1.446 4.640 1.00 98.69 210 PHE A C 1
ATOM 1728 O O . PHE A 1 210 ? 0.649 -1.168 3.482 1.00 98.69 210 PHE A O 1
ATOM 1735 N N . LEU A 1 211 ? 0.187 -2.170 5.442 1.00 98.69 211 LEU A N 1
ATOM 1736 C CA . LEU A 1 211 ? -1.179 -2.561 5.115 1.00 98.69 211 LEU A CA 1
ATOM 1737 C C . LEU A 1 211 ? -2.086 -2.322 6.329 1.00 98.69 211 LEU A C 1
ATOM 1739 O O . LEU A 1 211 ? -2.095 -3.142 7.252 1.00 98.69 211 LEU A O 1
ATOM 1743 N N . PRO A 1 212 ? -2.890 -1.247 6.336 1.00 98.62 212 PRO A N 1
ATOM 1744 C CA . PRO A 1 212 ? -3.962 -1.085 7.309 1.00 98.62 212 PRO A CA 1
ATOM 1745 C C . PRO A 1 212 ? -4.955 -2.251 7.199 1.00 98.62 212 PRO A C 1
ATOM 1747 O O . PRO A 1 212 ? -5.516 -2.504 6.132 1.00 98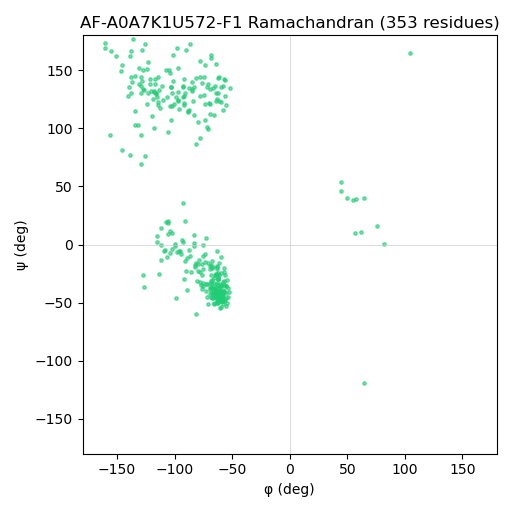.62 212 PRO A O 1
ATOM 1750 N N . VAL A 1 213 ? -5.173 -2.978 8.298 1.00 98.56 213 VAL A N 1
ATOM 1751 C CA . VAL A 1 213 ? -6.090 -4.138 8.354 1.00 98.56 213 VAL A CA 1
ATOM 1752 C C . VAL A 1 213 ? -7.329 -3.882 9.202 1.00 98.56 213 VAL A C 1
ATOM 1754 O O . VAL A 1 213 ? -8.305 -4.627 9.121 1.00 98.56 213 VAL A O 1
ATOM 1757 N N . SER A 1 214 ? -7.311 -2.802 9.979 1.00 98.12 214 SER A N 1
ATOM 1758 C CA . SER A 1 214 ? -8.477 -2.198 10.617 1.00 98.12 214 SER A CA 1
ATOM 1759 C C . SER A 1 214 ? -8.146 -0.742 10.998 1.00 98.12 214 SER A C 1
ATOM 1761 O O . SER A 1 214 ? -6.976 -0.358 10.934 1.00 98.12 214 SER A O 1
ATOM 1763 N N . PRO A 1 215 ? -9.114 0.046 11.485 1.00 97.88 215 PRO A N 1
ATOM 1764 C CA . PRO A 1 215 ? -8.882 1.414 11.960 1.00 97.88 215 PRO A CA 1
ATOM 1765 C C . PRO A 1 215 ? -7.836 1.516 13.083 1.00 97.88 215 PRO A C 1
ATOM 1767 O O . PRO A 1 215 ? -7.198 2.554 13.255 1.00 97.88 215 PRO A O 1
ATOM 1770 N N . LYS A 1 216 ? -7.620 0.420 13.824 1.00 98.25 216 LYS A N 1
ATOM 1771 C CA . LYS A 1 216 ? -6.681 0.357 14.951 1.00 98.25 216 LYS A CA 1
ATOM 1772 C C . LYS A 1 216 ? -5.454 -0.532 14.719 1.00 98.25 216 LYS A C 1
ATOM 1774 O O . LYS A 1 216 ? -4.594 -0.606 15.586 1.00 98.25 216 LYS A O 1
ATOM 1779 N N . HIS A 1 217 ? -5.337 -1.167 13.550 1.00 98.81 217 HIS A N 1
ATOM 1780 C CA . HIS A 1 217 ? -4.272 -2.137 13.271 1.00 98.81 217 HIS A CA 1
ATOM 1781 C C . HIS A 1 217 ? -3.689 -1.957 11.872 1.00 98.81 217 HIS A C 1
ATOM 1783 O O . HIS A 1 217 ? -4.429 -1.971 10.884 1.00 98.81 217 HIS A O 1
ATOM 1789 N N . CYS A 1 218 ? -2.364 -1.897 11.779 1.00 98.81 218 CYS A N 1
ATOM 1790 C CA . CYS A 1 218 ? -1.628 -1.889 10.519 1.00 98.81 218 CYS A CA 1
ATOM 1791 C C . CYS A 1 218 ? -0.523 -2.949 10.556 1.00 98.81 218 CYS A C 1
ATOM 1793 O O . CYS A 1 218 ? 0.234 -3.033 11.519 1.00 98.81 218 CYS A O 1
ATOM 1795 N N . LEU A 1 219 ? -0.441 -3.779 9.518 1.00 98.75 219 LEU A N 1
ATOM 1796 C CA . LEU A 1 219 ? 0.682 -4.692 9.334 1.00 98.75 219 LEU A CA 1
ATOM 1797 C C . LEU A 1 219 ? 1.833 -3.940 8.677 1.00 98.75 219 LEU A C 1
ATOM 1799 O O . LEU A 1 219 ? 1.618 -3.219 7.701 1.00 98.75 219 LEU A O 1
ATOM 1803 N N . MET A 1 220 ? 3.043 -4.149 9.185 1.00 98.62 220 MET A N 1
ATOM 1804 C CA . MET A 1 220 ? 4.265 -3.583 8.628 1.00 98.62 220 MET A CA 1
ATOM 1805 C C . MET A 1 220 ? 5.263 -4.699 8.317 1.00 98.62 220 MET A C 1
ATOM 1807 O O . MET A 1 220 ? 5.667 -5.417 9.224 1.00 98.62 220 MET A O 1
ATOM 1811 N N . LEU A 1 221 ? 5.682 -4.833 7.059 1.00 98.12 221 LEU A N 1
ATOM 1812 C CA . LEU A 1 221 ? 6.864 -5.624 6.698 1.00 98.12 221 LEU A CA 1
ATOM 1813 C C . LEU A 1 221 ? 8.044 -4.666 6.564 1.00 98.12 221 LEU A C 1
ATOM 1815 O O . LEU A 1 221 ? 7.947 -3.705 5.807 1.00 98.12 221 LEU A O 1
ATOM 1819 N N . CYS A 1 222 ? 9.129 -4.901 7.290 1.00 97.75 222 CYS A N 1
ATOM 1820 C CA . CYS A 1 222 ? 10.261 -3.982 7.380 1.00 97.75 222 CYS A CA 1
ATOM 1821 C C . CYS A 1 222 ? 11.572 -4.712 7.084 1.00 97.75 222 CYS A C 1
ATOM 1823 O O . CYS A 1 222 ? 11.742 -5.854 7.506 1.00 97.75 222 CYS A O 1
ATOM 1825 N N . ASP A 1 223 ? 12.490 -4.070 6.360 1.00 97.19 223 ASP A N 1
ATOM 1826 C CA . ASP A 1 223 ? 13.834 -4.599 6.116 1.00 97.19 223 ASP A CA 1
ATOM 1827 C C . ASP A 1 223 ? 14.693 -4.498 7.395 1.00 97.19 223 ASP A C 1
ATOM 1829 O O . ASP A 1 223 ? 15.134 -3.392 7.739 1.00 97.19 223 ASP A O 1
ATOM 1833 N N . PRO A 1 224 ? 14.976 -5.621 8.090 1.00 96.00 224 PRO A N 1
ATOM 1834 C CA . PRO A 1 224 ? 15.699 -5.600 9.361 1.00 96.00 224 PRO A CA 1
ATOM 1835 C C . PRO A 1 224 ? 17.184 -5.254 9.188 1.00 96.00 224 PRO A C 1
ATOM 1837 O O . PRO A 1 224 ? 17.852 -4.886 10.150 1.00 96.00 224 PRO A O 1
ATOM 1840 N N . TRP A 1 225 ? 17.724 -5.338 7.965 1.00 95.19 225 TRP A N 1
ATOM 1841 C CA . TRP A 1 225 ? 19.075 -4.853 7.683 1.00 95.19 225 TRP A CA 1
ATOM 1842 C C . TRP A 1 225 ? 19.142 -3.320 7.756 1.00 95.19 225 TRP A C 1
ATOM 1844 O O . TRP A 1 225 ? 20.165 -2.748 8.143 1.00 95.19 225 TRP A O 1
ATOM 1854 N N . ALA A 1 226 ? 18.054 -2.645 7.375 1.00 96.00 226 ALA A N 1
ATOM 1855 C CA . ALA A 1 226 ? 18.029 -1.198 7.242 1.00 96.00 226 ALA A CA 1
ATOM 1856 C C . ALA A 1 226 ? 17.578 -0.463 8.505 1.00 96.00 226 ALA A C 1
ATOM 1858 O O . ALA A 1 226 ? 18.016 0.673 8.719 1.00 96.00 226 ALA A O 1
ATOM 1859 N N . TYR A 1 227 ? 16.721 -1.073 9.326 1.00 97.25 227 TYR A N 1
ATOM 1860 C CA . TYR A 1 227 ? 16.046 -0.367 10.411 1.00 97.25 227 TYR A CA 1
ATOM 1861 C C . TYR A 1 227 ? 15.993 -1.151 11.717 1.00 97.25 227 TYR A C 1
ATOM 1863 O O . TYR A 1 227 ? 15.680 -2.336 11.735 1.00 97.25 227 TYR A O 1
ATOM 1871 N N . ASP A 1 228 ? 16.198 -0.430 12.817 1.00 97.06 228 ASP A N 1
ATOM 1872 C CA . ASP A 1 228 ? 15.794 -0.863 14.149 1.00 97.06 228 ASP A CA 1
ATOM 1873 C C . ASP A 1 228 ? 14.378 -0.325 14.423 1.00 97.06 228 ASP A C 1
ATOM 1875 O O . ASP A 1 228 ? 14.134 0.882 14.304 1.00 97.06 228 ASP A O 1
ATOM 1879 N N . VAL A 1 229 ? 13.450 -1.200 14.817 1.00 97.88 229 VAL A N 1
ATOM 1880 C CA . VAL A 1 229 ? 12.068 -0.831 15.165 1.00 97.88 229 VAL A CA 1
ATOM 1881 C C . VAL A 1 229 ? 11.911 -0.811 16.687 1.00 97.88 229 VAL A C 1
ATOM 1883 O O . VAL A 1 229 ? 12.295 -1.756 17.374 1.00 97.88 229 VAL A O 1
ATOM 1886 N N . TYR A 1 230 ? 11.347 0.266 17.234 1.00 97.81 230 TYR A N 1
ATOM 1887 C CA . TYR A 1 230 ? 10.980 0.341 18.646 1.00 97.81 230 TYR A CA 1
ATOM 1888 C C . TYR A 1 230 ? 9.650 -0.387 18.877 1.00 97.81 230 TYR A C 1
ATOM 1890 O O . TYR A 1 230 ? 8.585 0.097 18.495 1.00 97.81 230 TYR A O 1
ATOM 1898 N N . CYS A 1 231 ? 9.721 -1.571 19.482 1.00 96.75 231 CYS A N 1
ATOM 1899 C CA . CYS A 1 231 ? 8.583 -2.469 19.658 1.00 96.75 231 CYS A CA 1
ATOM 1900 C C . CYS A 1 231 ? 8.721 -3.346 20.912 1.00 96.75 231 CYS A C 1
ATOM 1902 O O . CYS A 1 231 ? 9.811 -3.540 21.455 1.00 96.75 231 CYS A O 1
ATOM 1904 N N . ALA A 1 232 ? 7.598 -3.913 21.354 1.00 96.38 232 ALA A N 1
ATOM 1905 C CA . ALA A 1 232 ? 7.548 -4.993 22.334 1.00 96.38 232 ALA A CA 1
ATOM 1906 C C . ALA A 1 232 ? 7.274 -6.316 21.601 1.00 96.38 232 ALA A C 1
ATOM 1908 O O . ALA A 1 232 ? 6.169 -6.552 21.110 1.00 96.38 232 ALA A O 1
ATOM 1909 N N . GLY A 1 233 ? 8.291 -7.177 21.484 1.00 94.38 233 GLY A N 1
ATOM 1910 C CA . GLY A 1 233 ? 8.224 -8.330 20.579 1.00 94.38 233 GLY A CA 1
ATOM 1911 C C . GLY A 1 233 ? 8.126 -7.846 19.131 1.00 94.38 233 GLY A C 1
ATOM 1912 O O . GLY A 1 233 ? 8.994 -7.105 18.688 1.00 94.38 233 GLY A O 1
ATOM 1913 N N . ASN A 1 234 ? 7.047 -8.193 18.429 1.00 96.38 234 ASN A N 1
ATOM 1914 C CA . ASN A 1 234 ? 6.754 -7.696 17.077 1.00 96.38 234 ASN A CA 1
ATOM 1915 C C . ASN A 1 234 ? 5.592 -6.690 17.054 1.00 96.38 234 ASN A C 1
ATOM 1917 O O . ASN A 1 234 ? 4.991 -6.459 16.007 1.00 96.38 234 ASN A O 1
ATOM 1921 N N . THR A 1 235 ? 5.264 -6.091 18.200 1.00 98.31 235 THR A N 1
ATOM 1922 C CA . THR A 1 235 ? 4.167 -5.129 18.322 1.00 98.31 235 THR A CA 1
ATOM 1923 C C . THR A 1 235 ? 4.702 -3.722 18.569 1.00 98.31 235 THR A C 1
ATOM 1925 O O . THR A 1 235 ? 5.444 -3.485 19.522 1.00 98.31 235 THR A O 1
ATOM 1928 N N . VAL A 1 236 ? 4.306 -2.782 17.716 1.00 98.56 236 VAL A N 1
ATOM 1929 C CA . VAL A 1 236 ? 4.573 -1.346 17.842 1.00 98.56 236 VAL A CA 1
ATOM 1930 C C . VAL A 1 236 ? 3.314 -0.681 18.387 1.00 98.56 236 VAL A C 1
ATOM 1932 O O . VAL A 1 236 ? 2.260 -0.753 17.756 1.00 98.56 236 VAL A O 1
ATOM 1935 N N . THR A 1 237 ? 3.416 -0.016 19.534 1.00 98.31 237 THR A N 1
ATOM 1936 C CA . THR A 1 237 ? 2.361 0.889 20.005 1.00 98.31 237 THR A CA 1
ATOM 1937 C C . THR A 1 237 ? 2.567 2.246 19.349 1.00 98.31 237 THR A C 1
ATOM 1939 O O . THR A 1 237 ? 3.642 2.828 19.459 1.00 98.31 237 THR A O 1
ATOM 1942 N N . LEU A 1 238 ? 1.548 2.729 18.647 1.00 98.31 238 LEU A N 1
ATOM 1943 C CA . LEU A 1 238 ? 1.541 4.018 17.972 1.00 98.31 238 LEU A CA 1
ATOM 1944 C C . LEU A 1 238 ? 0.664 4.983 18.773 1.00 98.31 238 LEU A C 1
ATOM 1946 O O . LEU A 1 238 ? -0.555 4.966 18.636 1.00 98.31 238 LEU A O 1
ATOM 1950 N N . ASP A 1 239 ? 1.297 5.795 19.612 1.00 97.62 239 ASP A N 1
ATOM 1951 C CA . ASP A 1 239 ? 0.681 6.822 20.466 1.00 97.62 239 ASP A CA 1
ATOM 1952 C C . ASP A 1 239 ? 0.938 8.254 19.951 1.00 97.62 239 ASP A C 1
ATOM 1954 O O . ASP A 1 239 ? 0.297 9.214 20.381 1.00 97.62 239 ASP A O 1
ATOM 1958 N N . ASN A 1 240 ? 1.837 8.405 18.976 1.00 97.94 240 ASN A N 1
ATOM 1959 C CA . ASN A 1 240 ? 2.125 9.669 18.314 1.00 97.94 240 ASN A CA 1
ATOM 1960 C C . ASN A 1 240 ? 1.186 9.915 17.119 1.00 97.94 240 ASN A C 1
ATOM 1962 O O . ASN A 1 240 ? 1.249 9.230 16.093 1.00 97.94 240 ASN A O 1
ATOM 1966 N N . ILE A 1 241 ? 0.359 10.958 17.219 1.00 97.44 241 ILE A N 1
ATOM 1967 C CA . ILE A 1 241 ? -0.582 11.359 16.166 1.00 97.44 241 ILE A CA 1
ATOM 1968 C C . ILE A 1 241 ? 0.107 11.765 14.853 1.00 97.44 241 ILE A C 1
ATOM 1970 O O . ILE A 1 241 ? -0.457 11.560 13.777 1.00 97.44 241 ILE A O 1
ATOM 1974 N N . ASP A 1 242 ? 1.330 12.297 14.901 1.00 98.00 242 ASP A N 1
ATOM 1975 C CA . ASP A 1 242 ? 2.069 12.664 13.690 1.00 98.00 242 ASP A CA 1
ATOM 1976 C C . ASP A 1 242 ? 2.499 11.426 12.898 1.00 98.00 242 ASP A C 1
ATOM 1978 O O . ASP A 1 242 ? 2.410 11.426 11.668 1.00 98.00 242 ASP A O 1
ATOM 1982 N N . ASP A 1 243 ? 2.874 10.338 13.579 1.00 98.44 243 ASP A N 1
ATOM 1983 C CA . ASP A 1 243 ? 3.184 9.067 12.920 1.00 98.44 243 ASP A CA 1
ATOM 1984 C C . ASP A 1 243 ? 1.935 8.479 12.251 1.00 98.44 243 ASP A C 1
ATOM 1986 O O . ASP A 1 243 ? 2.005 8.052 11.093 1.00 98.44 243 ASP A O 1
ATOM 1990 N N . LEU A 1 244 ? 0.771 8.531 12.921 1.00 98.38 244 LEU A N 1
ATOM 1991 C CA . LEU A 1 244 ? -0.505 8.143 12.306 1.00 98.38 244 LEU A CA 1
ATOM 1992 C C . LEU A 1 244 ? -0.784 8.982 11.055 1.00 98.38 244 LEU A C 1
ATOM 1994 O O . LEU A 1 244 ? -1.052 8.436 9.983 1.00 98.38 244 LEU A O 1
ATOM 1998 N N . ASN A 1 245 ? -0.703 10.308 11.175 1.00 98.19 245 ASN A N 1
ATOM 1999 C CA . ASN A 1 245 ? -0.954 11.235 10.074 1.00 98.19 245 ASN A CA 1
ATOM 2000 C C . ASN A 1 245 ? 0.006 10.996 8.901 1.00 98.19 245 ASN A C 1
ATOM 2002 O O . ASN A 1 245 ? -0.397 11.109 7.739 1.00 98.19 245 ASN A O 1
ATOM 2006 N N . ASN A 1 246 ? 1.262 10.638 9.174 1.00 98.31 246 ASN A N 1
ATOM 2007 C CA . ASN A 1 246 ? 2.252 10.293 8.160 1.00 98.31 246 ASN A CA 1
ATOM 2008 C C . ASN A 1 246 ? 1.895 8.987 7.437 1.00 98.31 246 ASN A C 1
ATOM 2010 O O . ASN A 1 246 ? 1.901 8.969 6.203 1.00 98.31 246 ASN A O 1
ATOM 2014 N N . ILE A 1 247 ? 1.504 7.934 8.164 1.00 98.56 247 ILE A N 1
ATOM 2015 C CA . ILE A 1 247 ? 1.050 6.664 7.569 1.00 98.56 247 ILE A CA 1
ATOM 2016 C C . ILE A 1 247 ? -0.237 6.876 6.756 1.00 98.56 247 ILE A C 1
ATOM 2018 O O . ILE A 1 247 ? -0.316 6.448 5.605 1.00 98.56 247 ILE A O 1
ATOM 2022 N N . ASN A 1 248 ? -1.211 7.616 7.288 1.00 98.62 248 ASN A N 1
ATOM 2023 C CA . ASN A 1 248 ? -2.438 7.977 6.574 1.00 98.62 248 ASN A CA 1
ATOM 2024 C C . ASN A 1 248 ? -2.145 8.836 5.329 1.00 98.62 248 ASN A C 1
ATOM 2026 O O . ASN A 1 248 ? -2.761 8.639 4.282 1.00 98.62 248 ASN A O 1
ATOM 2030 N N . THR A 1 249 ? -1.164 9.744 5.385 1.00 98.56 249 THR A N 1
ATOM 2031 C CA . THR A 1 249 ? -0.717 10.504 4.205 1.00 98.56 249 THR A CA 1
ATOM 2032 C C . THR A 1 249 ? 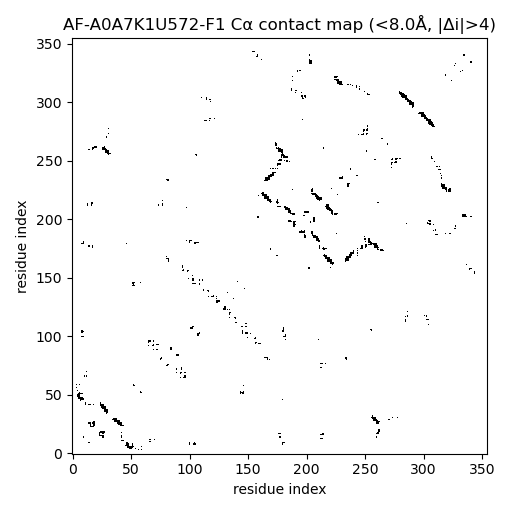-0.115 9.571 3.152 1.00 98.56 249 THR A C 1
ATOM 2034 O O . THR A 1 249 ? -0.452 9.702 1.978 1.00 98.56 249 THR A O 1
ATOM 2037 N N . LEU A 1 250 ? 0.726 8.603 3.536 1.00 98.44 250 LEU A N 1
ATOM 2038 C CA . LEU A 1 250 ? 1.275 7.605 2.607 1.00 98.44 250 LEU A CA 1
ATOM 2039 C C . LEU A 1 250 ? 0.165 6.728 1.991 1.00 98.44 250 LEU A C 1
ATOM 2041 O O . LEU A 1 250 ? 0.149 6.511 0.777 1.00 98.44 250 LEU A O 1
ATOM 2045 N N . GLN A 1 251 ? -0.822 6.312 2.790 1.00 98.31 251 GLN A N 1
ATOM 2046 C CA . GLN A 1 251 ? -2.013 5.597 2.319 1.00 98.31 251 GLN A CA 1
ATOM 2047 C C . GLN A 1 251 ? -2.803 6.415 1.290 1.00 98.31 251 GLN A C 1
ATOM 2049 O O . GLN A 1 251 ? -3.207 5.904 0.238 1.00 98.31 251 GLN A O 1
ATOM 2054 N N . ALA A 1 252 ? -2.998 7.702 1.583 1.00 98.31 252 ALA A N 1
ATOM 2055 C CA . ALA A 1 252 ? -3.657 8.643 0.699 1.00 98.31 252 ALA A CA 1
ATOM 2056 C C . ALA A 1 252 ? -2.837 8.885 -0.571 1.00 98.31 252 ALA A C 1
ATOM 2058 O O . ALA A 1 252 ? -3.428 8.964 -1.638 1.00 98.31 252 ALA A O 1
ATOM 2059 N N . ILE A 1 253 ? -1.501 8.938 -0.516 1.00 97.69 253 ILE A N 1
ATOM 2060 C CA . ILE A 1 253 ? -0.640 9.034 -1.706 1.00 97.69 253 ILE A CA 1
ATOM 2061 C C . ILE A 1 253 ? -0.806 7.791 -2.588 1.00 97.69 253 ILE A C 1
ATOM 2063 O O . ILE A 1 253 ? -0.950 7.945 -3.800 1.00 97.69 253 ILE A O 1
ATOM 2067 N N . SER A 1 254 ? -0.863 6.596 -1.993 1.00 96.44 254 SER A N 1
ATOM 2068 C CA . SER A 1 254 ? -0.966 5.312 -2.703 1.00 96.44 254 SER A CA 1
ATOM 2069 C C . SER A 1 254 ? -2.284 5.105 -3.468 1.00 96.44 254 SER A C 1
ATOM 2071 O O . SER A 1 254 ? -2.303 4.396 -4.476 1.00 96.44 254 SER A O 1
ATOM 2073 N N . ALA A 1 255 ? -3.388 5.706 -3.009 1.00 97.25 255 ALA A N 1
ATOM 2074 C CA . ALA A 1 255 ? -4.733 5.513 -3.567 1.00 97.25 255 ALA A CA 1
ATOM 2075 C C . ALA A 1 255 ? -4.845 5.848 -5.077 1.00 97.25 255 ALA A C 1
ATOM 2077 O O . ALA A 1 255 ? -4.298 6.849 -5.533 1.00 97.25 255 ALA A O 1
ATOM 2078 N N . ASP A 1 256 ? -5.630 5.104 -5.862 1.00 95.88 256 ASP A N 1
ATOM 2079 C CA . ASP A 1 256 ? -5.963 5.512 -7.244 1.00 95.88 256 ASP A CA 1
ATOM 2080 C C . ASP A 1 256 ? -7.106 6.533 -7.224 1.00 95.88 256 ASP A C 1
ATOM 2082 O O . ASP A 1 256 ? -6.959 7.675 -7.672 1.00 95.88 256 ASP A O 1
ATOM 2086 N N . GLN A 1 257 ? -8.259 6.137 -6.680 1.00 96.19 257 GLN A N 1
ATOM 2087 C CA . GLN A 1 257 ? -9.479 6.946 -6.750 1.00 96.19 257 GLN A CA 1
ATOM 2088 C C . GLN A 1 257 ? -10.103 7.193 -5.395 1.00 96.19 257 GLN A C 1
ATOM 2090 O O . GLN A 1 257 ? -10.665 8.266 -5.209 1.00 96.19 257 GLN A O 1
ATOM 2095 N N . ASN A 1 258 ? -10.062 6.223 -4.487 1.00 98.12 258 ASN A N 1
ATOM 2096 C CA . ASN A 1 258 ? -10.851 6.277 -3.267 1.00 98.12 258 ASN A CA 1
ATOM 2097 C C . ASN A 1 258 ? -10.003 6.015 -2.029 1.00 98.12 258 ASN A C 1
ATOM 2099 O O . ASN A 1 258 ? -9.221 5.065 -1.975 1.00 98.12 258 ASN A O 1
ATOM 2103 N N . ILE A 1 259 ? -10.246 6.835 -1.014 1.00 98.50 259 ILE A N 1
ATOM 2104 C CA . ILE A 1 259 ? -9.877 6.574 0.375 1.00 98.50 259 ILE A CA 1
ATOM 2105 C C . ILE A 1 259 ? -11.148 6.142 1.102 1.00 98.50 259 ILE A C 1
ATOM 2107 O O . ILE A 1 259 ? -12.193 6.762 0.920 1.00 98.50 259 ILE A O 1
ATOM 2111 N N . TYR A 1 260 ? -11.061 5.097 1.911 1.00 98.50 260 TYR A N 1
ATOM 2112 C CA . TYR A 1 260 ? -12.140 4.557 2.722 1.00 98.50 260 TYR A CA 1
ATOM 2113 C C . TYR A 1 260 ? -11.836 4.736 4.210 1.00 98.50 260 TYR A C 1
ATOM 2115 O O . TYR A 1 260 ? -10.682 4.630 4.629 1.00 98.50 260 TYR A O 1
ATOM 2123 N N . PHE A 1 261 ? -12.873 5.009 4.996 1.00 97.69 261 PHE A N 1
ATOM 2124 C CA . PHE A 1 261 ? -12.740 5.396 6.399 1.00 97.69 261 PHE A CA 1
ATOM 2125 C C . PHE A 1 261 ? -14.009 5.065 7.198 1.00 97.69 261 PHE A C 1
ATOM 2127 O O . PHE A 1 261 ? -15.051 4.744 6.617 1.00 97.69 261 PHE A O 1
ATOM 2134 N N . THR A 1 262 ? -13.906 5.123 8.526 1.00 95.44 262 THR A N 1
ATOM 2135 C CA . THR A 1 262 ? -14.995 4.780 9.452 1.00 95.44 262 THR A CA 1
ATOM 2136 C C . THR A 1 262 ? -15.912 5.973 9.713 1.00 95.44 262 THR A C 1
ATOM 2138 O O . THR A 1 262 ? -15.623 7.103 9.337 1.00 95.44 262 THR A O 1
ATOM 2141 N N . ASP A 1 263 ? -17.029 5.757 10.408 1.00 91.69 263 ASP A N 1
ATOM 2142 C CA . ASP A 1 263 ? -17.888 6.860 10.869 1.00 91.69 263 ASP A CA 1
ATOM 2143 C C . ASP A 1 263 ? -17.224 7.745 11.942 1.00 91.69 263 ASP A C 1
ATOM 2145 O O . ASP A 1 263 ? -17.741 8.814 12.253 1.00 91.69 263 ASP A O 1
ATOM 2149 N N . GLY A 1 264 ? -16.119 7.287 12.544 1.00 87.31 264 GLY A N 1
ATOM 2150 C CA . GLY A 1 264 ? -15.407 8.007 13.602 1.00 87.31 264 GLY A CA 1
ATOM 2151 C C . GLY A 1 264 ? -14.327 8.964 13.101 1.00 87.31 264 GLY A C 1
ATOM 2152 O O . GLY A 1 264 ? -13.834 9.758 13.890 1.00 87.31 264 GLY A O 1
ATOM 2153 N N . THR A 1 265 ? -13.955 8.896 11.822 1.00 94.00 265 THR A N 1
ATOM 2154 C CA . THR A 1 265 ? -12.871 9.709 11.258 1.00 94.00 265 THR A CA 1
ATOM 2155 C C . THR A 1 265 ? -13.276 11.177 11.121 1.00 94.00 265 THR A C 1
ATOM 2157 O O . THR A 1 265 ? -14.342 11.478 10.572 1.00 94.00 265 THR A O 1
ATOM 2160 N N . ASP A 1 266 ? -12.395 12.102 11.518 1.00 94.69 266 ASP A N 1
ATOM 2161 C CA . ASP A 1 266 ? -12.579 13.524 11.223 1.00 94.69 266 ASP A CA 1
ATOM 2162 C C . ASP A 1 266 ? -12.494 13.776 9.706 1.00 94.69 266 ASP A C 1
ATOM 2164 O O . ASP A 1 266 ? -11.448 13.679 9.057 1.00 94.69 266 ASP A O 1
ATOM 2168 N N . VAL A 1 267 ? -13.639 14.132 9.124 1.00 95.19 267 VAL A N 1
ATOM 2169 C CA . VAL A 1 267 ? -13.789 14.402 7.693 1.00 95.19 267 VAL A CA 1
ATOM 2170 C C . VAL A 1 267 ? -12.949 15.598 7.229 1.00 95.19 267 VAL A C 1
ATOM 2172 O O . VAL A 1 267 ? -12.449 15.584 6.102 1.00 95.19 267 VAL A O 1
ATOM 2175 N N . GLN A 1 268 ? -12.780 16.635 8.052 1.00 94.94 268 GLN A N 1
ATOM 2176 C CA . GLN A 1 268 ? -11.957 17.791 7.685 1.00 94.94 268 GLN A CA 1
ATOM 2177 C C . GLN A 1 268 ? -10.485 17.388 7.605 1.00 94.94 268 GLN A C 1
ATOM 2179 O O . GLN A 1 268 ? -9.819 17.690 6.610 1.00 94.94 268 GLN A O 1
ATOM 2184 N N . GLN A 1 269 ? -10.010 16.633 8.598 1.00 94.69 269 GLN A N 1
ATOM 2185 C CA . GLN A 1 269 ? -8.644 16.112 8.622 1.00 94.69 269 GLN A CA 1
ATOM 2186 C C . GLN A 1 269 ? -8.386 15.119 7.479 1.00 94.69 269 GLN A C 1
ATOM 2188 O O . GLN A 1 269 ? -7.334 15.162 6.833 1.00 94.69 269 GLN A O 1
ATOM 2193 N N . LEU A 1 270 ? -9.364 14.269 7.156 1.00 97.06 270 LEU A N 1
ATOM 2194 C CA . LEU A 1 270 ? -9.309 13.375 6.000 1.00 97.06 270 LEU A CA 1
ATOM 2195 C C . LEU A 1 270 ? -9.145 14.155 4.687 1.00 97.06 270 LEU A C 1
ATOM 2197 O O . LEU A 1 270 ? -8.282 13.825 3.872 1.00 97.06 270 LEU A O 1
ATOM 2201 N N . VAL A 1 271 ? -9.958 15.193 4.471 1.00 97.06 271 VAL A N 1
ATOM 2202 C CA . VAL A 1 271 ? -9.892 16.021 3.255 1.00 97.06 271 VAL A CA 1
ATOM 2203 C C . VAL A 1 271 ? -8.566 16.782 3.183 1.00 97.06 271 VAL A C 1
ATOM 2205 O O . VAL A 1 271 ? -7.975 16.875 2.102 1.00 97.06 271 VAL A O 1
ATOM 2208 N N . ALA A 1 272 ? -8.052 17.274 4.313 1.00 96.69 272 ALA A N 1
ATOM 2209 C CA . ALA A 1 272 ? -6.732 17.896 4.385 1.00 96.69 272 ALA A CA 1
ATOM 2210 C C . ALA A 1 272 ? -5.619 16.900 4.013 1.00 96.69 272 ALA A C 1
ATOM 2212 O O . ALA A 1 272 ? -4.771 17.205 3.170 1.00 96.69 272 ALA A O 1
ATOM 2213 N N . THR A 1 273 ? -5.677 15.680 4.556 1.00 97.62 273 THR A N 1
ATOM 2214 C CA . THR A 1 273 ? -4.750 14.581 4.238 1.00 97.62 273 THR A CA 1
ATOM 2215 C C . THR A 1 273 ? -4.794 14.228 2.753 1.00 97.62 273 THR A C 1
ATOM 2217 O O . THR A 1 273 ? -3.754 14.143 2.100 1.00 97.62 273 THR A O 1
ATOM 2220 N N . ALA A 1 274 ? -5.991 14.094 2.185 1.00 97.06 274 ALA A N 1
ATOM 2221 C CA . ALA A 1 274 ? -6.190 13.802 0.770 1.00 97.06 274 ALA A CA 1
ATOM 2222 C C . ALA A 1 274 ? -5.659 14.920 -0.144 1.00 97.06 274 ALA A C 1
ATOM 2224 O O . ALA A 1 274 ? -5.031 14.646 -1.168 1.00 97.06 274 ALA A O 1
ATOM 2225 N N . THR A 1 275 ? -5.864 16.181 0.242 1.00 96.25 275 THR A N 1
ATOM 2226 C CA . THR A 1 275 ? -5.364 17.351 -0.496 1.00 96.25 275 THR A CA 1
ATOM 2227 C C . THR A 1 275 ? -3.837 17.407 -0.464 1.00 96.25 275 THR A C 1
ATOM 2229 O O . THR A 1 275 ? -3.205 17.561 -1.509 1.00 96.25 275 THR A O 1
ATOM 2232 N N . LYS A 1 276 ? -3.235 17.204 0.717 1.00 96.62 276 LYS A N 1
ATOM 2233 C CA . LYS A 1 276 ? -1.780 17.096 0.894 1.00 96.62 276 LYS A CA 1
ATOM 2234 C C . LYS A 1 276 ? -1.204 15.945 0.066 1.00 96.62 276 LYS A C 1
ATOM 2236 O O . LYS A 1 276 ? -0.207 16.123 -0.619 1.00 96.62 276 LYS A O 1
ATOM 2241 N N . ALA A 1 277 ? -1.838 14.776 0.081 1.00 96.44 277 ALA A N 1
ATOM 2242 C CA . ALA A 1 277 ? -1.403 13.639 -0.723 1.00 96.44 277 ALA A CA 1
ATOM 2243 C C . ALA A 1 277 ? -1.431 13.949 -2.228 1.00 96.44 277 ALA A C 1
ATOM 2245 O O . ALA A 1 277 ? -0.500 13.586 -2.944 1.00 96.44 277 ALA A O 1
ATOM 2246 N N . GLY A 1 278 ? -2.457 14.663 -2.701 1.00 94.19 278 GLY A N 1
ATOM 2247 C CA . GLY A 1 278 ? -2.567 15.095 -4.094 1.00 94.19 278 GLY A CA 1
ATOM 2248 C C . GLY A 1 278 ? -1.384 15.943 -4.571 1.00 94.19 278 GLY A C 1
ATOM 2249 O O . GLY A 1 278 ? -0.920 15.738 -5.688 1.00 94.19 278 GLY A O 1
ATOM 2250 N N . SER A 1 279 ? -0.854 16.839 -3.729 1.00 95.25 279 SER A N 1
ATOM 2251 C CA . SER A 1 279 ? 0.311 17.671 -4.077 1.00 95.25 279 SER A CA 1
ATOM 2252 C C . SER A 1 279 ? 1.657 16.949 -3.956 1.00 95.25 279 SER A C 1
ATOM 2254 O O . SER A 1 279 ? 2.649 17.418 -4.509 1.00 95.25 279 SER A O 1
ATOM 2256 N N . LEU A 1 280 ? 1.703 15.816 -3.250 1.00 95.62 280 LEU A N 1
ATOM 2257 C CA . LEU A 1 280 ? 2.916 15.014 -3.047 1.00 95.62 280 LEU A CA 1
ATOM 2258 C C . LEU A 1 280 ? 3.123 13.929 -4.115 1.00 95.62 280 LEU A C 1
ATOM 2260 O O . LEU A 1 280 ? 4.212 13.356 -4.193 1.00 95.62 280 LEU A O 1
ATOM 2264 N N . ARG A 1 281 ? 2.095 13.627 -4.916 1.00 93.94 281 ARG A N 1
ATOM 2265 C CA . ARG A 1 281 ? 2.166 12.638 -5.997 1.00 93.94 281 ARG A CA 1
ATOM 2266 C C . ARG A 1 281 ? 2.951 13.180 -7.188 1.00 93.94 281 ARG A C 1
ATOM 2268 O O . ARG A 1 281 ? 2.618 14.226 -7.733 1.00 93.94 281 ARG A O 1
ATOM 2275 N N . GLU A 1 282 ? 3.930 12.407 -7.640 1.00 90.88 282 GLU A N 1
ATOM 2276 C CA . GLU A 1 282 ? 4.630 12.615 -8.912 1.00 90.88 282 GLU A CA 1
ATOM 2277 C C . GLU A 1 282 ? 4.080 11.696 -10.004 1.00 90.88 282 GLU A C 1
ATOM 2279 O O . GLU A 1 282 ? 3.810 12.165 -11.105 1.00 90.88 282 GLU A O 1
ATOM 2284 N N . ASN A 1 283 ? 3.885 10.408 -9.691 1.00 87.94 283 ASN A N 1
ATOM 2285 C CA . ASN A 1 283 ? 3.404 9.378 -10.620 1.00 87.94 283 ASN A CA 1
ATOM 2286 C C . ASN A 1 283 ? 4.087 9.436 -11.995 1.00 87.94 283 ASN A C 1
ATOM 2288 O O . ASN A 1 283 ? 3.431 9.527 -13.034 1.00 87.94 283 ASN A O 1
ATOM 2292 N N . ARG A 1 284 ? 5.423 9.405 -11.988 1.00 87.56 284 ARG A N 1
ATOM 2293 C CA . ARG A 1 284 ? 6.234 9.481 -13.207 1.00 87.56 284 ARG A CA 1
ATOM 2294 C C . ARG A 1 284 ? 7.061 8.225 -13.420 1.00 87.56 284 ARG A C 1
ATOM 2296 O O . ARG A 1 284 ? 7.634 7.684 -12.476 1.00 87.56 284 ARG A O 1
ATOM 2303 N N . THR A 1 285 ? 7.184 7.828 -14.679 1.00 85.94 285 THR A N 1
ATOM 2304 C CA . THR A 1 285 ? 8.126 6.797 -15.114 1.00 85.94 285 THR A CA 1
ATOM 2305 C C . THR A 1 285 ? 9.425 7.463 -15.555 1.00 85.94 285 THR A C 1
ATOM 2307 O O . THR A 1 285 ? 9.404 8.477 -16.252 1.00 85.94 285 THR A O 1
ATOM 2310 N N . ILE A 1 286 ? 10.553 6.905 -15.135 1.00 84.69 286 ILE A N 1
ATOM 2311 C CA . ILE A 1 286 ? 11.893 7.280 -15.586 1.00 84.69 286 ILE A CA 1
ATOM 2312 C C . ILE A 1 286 ? 12.441 6.079 -16.348 1.00 84.69 286 ILE A C 1
ATOM 2314 O O . ILE A 1 286 ? 12.340 4.957 -15.860 1.00 84.69 286 ILE A O 1
ATOM 2318 N N . SER A 1 287 ? 13.004 6.305 -17.528 1.00 83.31 287 SER A N 1
ATOM 2319 C CA . SER A 1 287 ? 13.703 5.277 -18.292 1.00 83.31 287 SER A CA 1
ATOM 2320 C C . SER A 1 287 ? 15.091 5.781 -18.649 1.00 83.31 287 SER A C 1
ATOM 2322 O O . SER A 1 287 ? 15.241 6.910 -19.110 1.00 83.31 287 SER A O 1
ATOM 2324 N N . GLU A 1 288 ? 16.093 4.942 -18.440 1.00 82.44 288 GLU A N 1
ATOM 2325 C CA . GLU A 1 288 ? 17.494 5.245 -18.700 1.00 82.44 288 GLU A CA 1
ATOM 2326 C C . GLU A 1 288 ? 18.111 4.111 -19.509 1.00 82.44 288 GLU A C 1
ATOM 2328 O O . GLU A 1 288 ? 17.865 2.938 -19.236 1.00 82.44 288 GLU A O 1
ATOM 2333 N N . ILE A 1 289 ? 18.923 4.459 -20.506 1.00 82.38 289 ILE A N 1
ATOM 2334 C CA . ILE A 1 289 ? 19.715 3.497 -21.270 1.00 82.38 289 ILE A CA 1
ATOM 2335 C C . ILE A 1 289 ? 21.184 3.784 -20.982 1.00 82.38 289 ILE A C 1
ATOM 2337 O O . ILE A 1 289 ? 21.670 4.874 -21.282 1.00 82.38 289 ILE A O 1
ATOM 2341 N N . ILE A 1 290 ? 21.892 2.800 -20.437 1.00 83.94 290 ILE A N 1
ATOM 2342 C CA . ILE A 1 290 ? 23.322 2.887 -20.130 1.00 83.94 290 ILE A CA 1
ATOM 2343 C C . ILE A 1 290 ? 24.095 1.776 -20.841 1.00 83.94 290 ILE A C 1
ATOM 2345 O O . ILE A 1 290 ? 23.531 0.744 -21.205 1.00 83.94 290 ILE A O 1
ATOM 2349 N N . ASP A 1 291 ? 25.394 1.966 -21.051 1.00 83.19 291 ASP A N 1
ATOM 2350 C CA . ASP A 1 291 ? 26.253 0.903 -21.573 1.00 83.19 291 ASP A CA 1
ATOM 2351 C C . ASP A 1 291 ? 26.463 -0.192 -20.516 1.00 83.19 291 ASP A C 1
ATOM 2353 O O . ASP A 1 291 ? 26.679 0.089 -19.335 1.00 83.19 291 ASP A O 1
ATOM 2357 N N . HIS A 1 292 ? 26.424 -1.458 -20.937 1.00 81.69 292 HIS A N 1
ATOM 2358 C CA . HIS A 1 292 ? 26.641 -2.590 -20.044 1.00 81.69 292 HIS A CA 1
ATOM 2359 C C . HIS A 1 292 ? 28.081 -2.545 -19.502 1.00 81.69 292 HIS A C 1
ATOM 2361 O O . HIS A 1 292 ? 29.033 -2.630 -20.287 1.00 81.69 292 HIS A O 1
ATOM 2367 N N . PRO A 1 293 ? 28.290 -2.523 -18.171 1.00 75.88 293 PRO A N 1
ATOM 2368 C CA . PRO A 1 293 ? 29.605 -2.255 -17.580 1.00 75.88 293 PRO A CA 1
ATOM 2369 C C . PRO A 1 293 ? 30.662 -3.306 -17.949 1.00 75.88 293 PRO A C 1
ATOM 2371 O O . PRO A 1 293 ? 31.852 -3.013 -18.000 1.00 75.88 293 PRO A O 1
ATOM 2374 N N . GLN A 1 294 ? 30.229 -4.541 -18.222 1.00 79.69 294 GLN A N 1
ATOM 2375 C CA . GLN A 1 294 ? 31.111 -5.670 -18.553 1.00 79.69 294 GLN A CA 1
ATOM 2376 C C . GLN A 1 294 ? 31.050 -6.128 -20.025 1.00 79.69 294 GLN A C 1
ATOM 2378 O O . GLN A 1 294 ? 31.813 -7.011 -20.406 1.00 79.69 294 GLN A O 1
ATOM 2383 N N . GLN A 1 295 ? 30.151 -5.583 -20.859 1.00 82.19 295 GLN A N 1
ATOM 2384 C CA . GLN A 1 295 ? 29.924 -6.082 -22.225 1.00 82.19 295 GLN A CA 1
ATOM 2385 C C . GLN A 1 295 ? 29.918 -4.924 -23.221 1.00 82.19 295 GLN A C 1
ATOM 2387 O O . GLN A 1 295 ? 28.952 -4.177 -23.344 1.00 82.19 295 GLN A O 1
ATOM 2392 N N . LYS A 1 296 ? 31.023 -4.775 -23.954 1.00 85.06 296 LYS A N 1
ATOM 2393 C CA . LYS A 1 296 ? 31.196 -3.677 -24.908 1.00 85.06 296 LYS A CA 1
ATOM 2394 C C . LYS A 1 296 ? 30.182 -3.775 -26.052 1.00 85.06 296 LYS A C 1
ATOM 2396 O O . LYS A 1 296 ? 30.083 -4.813 -26.697 1.00 85.06 296 LYS A O 1
ATOM 2401 N N . GLY A 1 297 ? 29.492 -2.671 -26.335 1.00 82.81 297 GLY A N 1
ATOM 2402 C CA . GLY A 1 297 ? 28.488 -2.588 -27.401 1.00 82.81 297 GLY A CA 1
ATOM 2403 C C . GLY A 1 297 ? 27.110 -3.129 -27.012 1.00 82.81 297 GLY A C 1
ATOM 2404 O O . GLY A 1 297 ? 26.199 -3.086 -27.834 1.00 82.81 297 GLY A O 1
ATOM 2405 N N . VAL A 1 298 ? 26.945 -3.606 -25.775 1.00 82.81 298 VAL A N 1
ATOM 2406 C CA . VAL A 1 298 ? 25.645 -3.977 -25.212 1.00 82.81 298 VAL A CA 1
ATOM 2407 C C . VAL A 1 298 ? 25.134 -2.804 -24.387 1.00 82.81 298 VAL A C 1
ATOM 2409 O O . VAL A 1 298 ? 25.865 -2.274 -23.556 1.00 82.81 298 VAL A O 1
ATOM 2412 N N . LYS A 1 299 ? 23.880 -2.407 -24.604 1.00 81.75 299 LYS A N 1
ATOM 2413 C CA . LYS A 1 299 ? 23.188 -1.407 -23.785 1.00 81.75 299 LYS A CA 1
ATOM 2414 C C . LYS A 1 299 ? 22.198 -2.091 -22.849 1.00 81.75 299 LYS A C 1
ATOM 2416 O O . LYS A 1 299 ? 21.623 -3.121 -23.197 1.00 81.75 299 LYS A O 1
ATOM 2421 N N . GLN A 1 300 ? 21.999 -1.516 -21.673 1.00 82.25 300 GLN A N 1
ATOM 2422 C CA . GLN A 1 300 ? 21.009 -1.931 -20.688 1.00 82.25 300 GLN A CA 1
ATOM 2423 C C . GLN A 1 300 ? 20.011 -0.806 -20.482 1.00 82.25 300 GLN A C 1
ATOM 2425 O O . GLN A 1 300 ? 20.396 0.356 -20.383 1.00 82.25 300 GLN A O 1
ATOM 2430 N N . GLN A 1 301 ? 18.738 -1.169 -20.397 1.00 81.88 301 GLN A N 1
ATOM 2431 C CA . GLN A 1 301 ? 17.683 -0.244 -20.038 1.00 81.88 301 GLN A CA 1
ATOM 2432 C C . GLN A 1 301 ? 17.267 -0.469 -18.588 1.00 81.88 301 GLN A C 1
ATOM 2434 O O . GLN A 1 301 ? 17.043 -1.605 -18.168 1.00 81.88 301 GLN A O 1
ATOM 2439 N N . PHE A 1 302 ? 17.113 0.624 -17.855 1.00 82.44 302 PHE A N 1
ATOM 2440 C CA . PHE A 1 302 ? 16.529 0.656 -16.529 1.00 82.44 302 PHE A CA 1
ATOM 2441 C C . PHE A 1 302 ? 15.255 1.482 -16.573 1.00 82.44 302 PHE A C 1
ATOM 2443 O O . PHE A 1 302 ? 15.251 2.592 -17.097 1.00 82.44 302 PHE A O 1
ATOM 2450 N N . GLY A 1 303 ? 14.170 0.944 -16.025 1.00 82.94 303 GLY A N 1
ATOM 2451 C CA . GLY A 1 303 ? 12.916 1.667 -15.877 1.00 82.94 303 GLY A CA 1
ATOM 2452 C C . GLY A 1 303 ? 12.517 1.738 -14.410 1.00 82.94 303 GLY A C 1
ATOM 2453 O O . GLY A 1 303 ? 12.509 0.727 -13.709 1.00 82.94 303 GLY A O 1
ATOM 2454 N N . TYR A 1 304 ? 12.147 2.928 -13.964 1.00 85.19 304 TYR A N 1
ATOM 2455 C CA . TYR A 1 304 ? 11.769 3.228 -12.591 1.00 85.19 304 TYR A CA 1
ATOM 2456 C C . TYR A 1 304 ? 10.411 3.916 -12.561 1.00 85.19 304 TYR A C 1
ATOM 2458 O O . TYR A 1 304 ? 10.061 4.658 -13.478 1.00 85.19 304 TYR A O 1
ATOM 2466 N N . TYR A 1 305 ? 9.664 3.714 -11.483 1.00 87.19 305 TYR A N 1
ATOM 2467 C CA . TYR A 1 305 ? 8.436 4.452 -11.215 1.00 87.19 305 TYR A CA 1
ATOM 2468 C C . TYR A 1 305 ? 8.599 5.244 -9.920 1.00 87.19 305 TYR A C 1
ATOM 2470 O O . TYR A 1 305 ? 9.064 4.709 -8.915 1.00 87.19 305 TYR A O 1
ATOM 2478 N N . VAL A 1 306 ? 8.234 6.524 -9.960 1.00 89.19 306 VAL A N 1
ATOM 2479 C CA . VAL A 1 306 ? 8.305 7.440 -8.820 1.00 89.19 306 VAL A CA 1
ATOM 2480 C C . VAL A 1 306 ? 6.898 7.921 -8.489 1.00 89.19 306 VAL A C 1
ATOM 2482 O O . VAL A 1 306 ? 6.370 8.824 -9.143 1.00 89.19 306 VAL A O 1
ATOM 2485 N N . SER A 1 307 ? 6.289 7.331 -7.462 1.00 90.00 307 SER A N 1
ATOM 2486 C CA . SER A 1 307 ? 4.989 7.753 -6.923 1.00 90.00 307 SER A CA 1
ATOM 2487 C C . SER A 1 307 ? 5.076 9.066 -6.159 1.00 90.00 307 SER A C 1
ATOM 2489 O O . SER A 1 307 ? 4.229 9.929 -6.373 1.00 90.00 307 SER A O 1
ATOM 2491 N N . HIS A 1 308 ? 6.076 9.238 -5.289 1.00 93.50 308 HIS A N 1
ATOM 2492 C CA . HIS A 1 308 ? 6.254 10.422 -4.447 1.00 93.50 308 HIS A CA 1
ATOM 2493 C C . HIS A 1 308 ? 7.692 10.559 -3.931 1.00 93.50 308 HIS A C 1
ATOM 2495 O O . HIS A 1 308 ? 8.485 9.621 -3.978 1.00 93.50 308 HIS A O 1
ATOM 2501 N N . ARG A 1 309 ? 8.000 11.726 -3.350 1.00 94.12 309 ARG A N 1
ATOM 2502 C CA . ARG A 1 309 ? 9.213 11.961 -2.53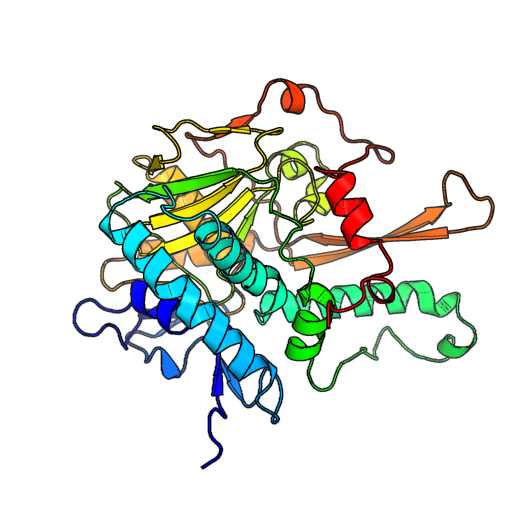7 1.00 94.12 309 ARG A CA 1
ATOM 2503 C C . ARG A 1 309 ? 8.934 12.265 -1.069 1.00 94.12 309 ARG A C 1
ATOM 2505 O O . ARG A 1 309 ? 9.845 12.611 -0.324 1.00 94.12 309 ARG A O 1
ATOM 2512 N N . PHE A 1 310 ? 7.678 12.145 -0.641 1.00 95.81 310 PHE A N 1
ATOM 2513 C CA . PHE A 1 310 ? 7.311 12.292 0.763 1.00 95.81 310 PHE A CA 1
ATOM 2514 C C . PHE A 1 310 ? 8.074 11.277 1.631 1.00 95.81 310 PHE A C 1
ATOM 2516 O O . PHE A 1 310 ? 7.904 10.073 1.462 1.00 95.81 310 PHE A O 1
ATOM 2523 N N . CYS A 1 311 ? 8.933 11.771 2.523 1.00 96.31 311 CYS A N 1
ATOM 2524 C CA . CYS A 1 311 ? 9.809 10.965 3.371 1.00 96.31 311 CYS A CA 1
ATOM 2525 C C . CYS A 1 311 ? 9.674 11.402 4.838 1.00 96.31 311 CYS A C 1
ATOM 2527 O O . CYS A 1 311 ? 10.593 12.034 5.367 1.00 96.31 311 CYS A O 1
ATOM 2529 N N . PRO A 1 312 ? 8.523 11.141 5.483 1.00 96.44 312 PRO A N 1
ATOM 2530 C CA . PRO A 1 312 ? 8.339 11.479 6.887 1.00 96.44 312 PRO A CA 1
ATOM 2531 C C . PRO A 1 312 ? 9.299 10.684 7.778 1.00 96.44 312 PRO A C 1
ATOM 2533 O O . PRO A 1 312 ? 9.744 9.591 7.420 1.00 96.44 312 PRO A O 1
ATOM 2536 N N . GLU A 1 313 ? 9.599 11.231 8.951 1.00 95.50 313 GLU A N 1
ATOM 2537 C CA . GLU A 1 313 ? 10.192 10.456 10.038 1.00 95.50 313 GLU A CA 1
ATOM 2538 C C . GLU A 1 313 ? 9.072 9.767 10.817 1.00 95.50 313 GLU A C 1
ATOM 2540 O O . GLU A 1 313 ? 8.006 10.351 11.008 1.00 95.50 313 GLU A O 1
ATOM 2545 N N . LEU A 1 314 ? 9.310 8.519 11.217 1.00 97.88 314 LEU A N 1
ATOM 2546 C CA . LEU A 1 314 ? 8.402 7.745 12.058 1.00 97.88 314 LEU A CA 1
ATOM 2547 C C . LEU A 1 314 ? 9.113 7.506 13.384 1.00 97.88 314 LEU A C 1
ATOM 2549 O O . LEU A 1 314 ? 10.220 6.968 13.383 1.00 97.88 314 LEU A O 1
ATOM 2553 N N . SER A 1 315 ? 8.515 7.919 14.501 1.00 97.69 315 SER A N 1
ATOM 2554 C CA . SER A 1 315 ? 9.212 7.946 15.797 1.00 97.69 315 SER A CA 1
ATOM 2555 C C . SER A 1 315 ? 9.625 6.559 16.306 1.00 97.69 315 SER A C 1
ATOM 2557 O O . SER A 1 315 ? 10.624 6.426 17.013 1.00 97.69 315 SER A O 1
ATOM 2559 N N . PHE A 1 316 ? 8.913 5.514 15.881 1.00 97.69 316 PHE A N 1
ATOM 2560 C CA . PHE A 1 316 ? 9.217 4.117 16.191 1.00 97.69 316 PHE A CA 1
ATOM 2561 C C . PHE A 1 316 ? 10.274 3.483 15.267 1.00 97.69 316 PHE A C 1
ATOM 2563 O O . PHE A 1 316 ? 10.600 2.309 15.441 1.00 97.69 316 PHE A O 1
ATOM 2570 N N . LEU A 1 317 ? 10.801 4.210 14.276 1.00 97.31 317 LEU A N 1
ATOM 2571 C CA . LEU A 1 317 ? 11.730 3.686 13.274 1.00 97.31 317 LEU A CA 1
ATOM 2572 C C . LEU A 1 317 ? 13.078 4.413 13.333 1.00 97.31 317 LEU A C 1
ATOM 2574 O O . LEU A 1 317 ? 13.155 5.630 13.158 1.00 97.31 317 LEU A O 1
ATOM 2578 N N . ARG A 1 318 ? 14.171 3.663 13.488 1.00 96.75 318 ARG A N 1
ATOM 2579 C CA . ARG A 1 318 ? 15.536 4.202 13.449 1.00 96.75 318 ARG A CA 1
ATOM 2580 C C . ARG A 1 318 ? 16.350 3.538 12.348 1.00 96.75 318 ARG A C 1
ATOM 2582 O O . ARG A 1 318 ? 16.303 2.328 12.183 1.00 96.75 318 ARG A O 1
ATOM 2589 N N . GLU A 1 319 ? 17.144 4.321 11.622 1.00 95.75 319 GLU A N 1
ATOM 2590 C CA . GLU A 1 319 ? 18.121 3.783 10.667 1.00 95.75 319 GLU A CA 1
ATOM 2591 C C . GLU A 1 319 ? 19.180 2.952 11.411 1.00 95.75 319 GLU A C 1
ATOM 2593 O O . GLU A 1 319 ? 19.805 3.426 12.365 1.00 95.75 319 GLU A O 1
ATOM 2598 N N . GLY A 1 320 ? 19.348 1.698 10.992 1.00 93.69 320 GLY A N 1
ATOM 2599 C CA . GLY A 1 320 ? 20.302 0.763 11.573 1.00 93.69 320 GLY A CA 1
ATOM 2600 C C . GLY A 1 320 ? 21.750 1.165 11.284 1.00 93.69 320 GLY A C 1
ATOM 2601 O O . GLY A 1 320 ? 22.050 1.913 10.349 1.00 93.69 320 GLY A O 1
ATOM 2602 N N . LYS A 1 321 ? 22.691 0.641 12.078 1.00 91.56 321 LYS A N 1
ATOM 2603 C CA . LYS A 1 321 ? 24.119 0.997 11.966 1.00 91.56 321 LYS A CA 1
ATOM 2604 C C . LYS A 1 321 ? 24.691 0.718 10.577 1.00 91.56 321 LYS A C 1
ATOM 2606 O O . LYS A 1 321 ? 25.393 1.568 10.035 1.00 91.56 321 LYS A O 1
ATOM 2611 N N . GLU A 1 322 ? 24.386 -0.440 9.999 1.00 90.31 322 GLU A N 1
ATOM 2612 C CA . GLU A 1 322 ? 24.899 -0.813 8.676 1.00 90.31 322 GLU A CA 1
ATOM 2613 C C . GLU A 1 322 ? 24.338 0.083 7.567 1.00 90.31 322 GLU A C 1
ATOM 2615 O O . GLU A 1 322 ? 25.092 0.556 6.716 1.00 90.31 322 GLU A O 1
ATOM 2620 N N . ALA A 1 323 ? 23.041 0.397 7.615 1.00 91.56 323 ALA A N 1
ATOM 2621 C CA . ALA A 1 323 ? 22.419 1.310 6.661 1.00 91.56 323 ALA A CA 1
ATOM 2622 C C . ALA A 1 323 ? 22.913 2.758 6.797 1.00 91.56 323 ALA A C 1
ATOM 2624 O O . ALA A 1 323 ? 23.035 3.456 5.789 1.00 91.56 323 ALA A O 1
ATOM 2625 N N . SER A 1 324 ? 23.284 3.198 8.004 1.00 89.31 324 SER A N 1
ATOM 2626 C CA . SER A 1 324 ? 23.767 4.568 8.228 1.00 89.31 324 SER A CA 1
ATOM 2627 C C . SER A 1 324 ? 25.054 4.906 7.474 1.00 89.31 324 SER A C 1
ATOM 2629 O O . SER A 1 324 ? 25.247 6.044 7.050 1.00 89.31 324 SER A O 1
ATOM 2631 N N . VAL A 1 325 ? 25.903 3.904 7.237 1.00 89.25 325 VAL A N 1
ATOM 2632 C CA . VAL A 1 325 ? 27.145 4.034 6.459 1.00 89.25 325 VAL A CA 1
ATOM 2633 C C . VAL A 1 325 ? 27.000 3.544 5.017 1.00 89.25 325 VAL A C 1
ATOM 2635 O O . VAL A 1 325 ? 27.964 3.587 4.250 1.00 89.25 325 VAL A O 1
ATOM 2638 N N . TYR A 1 326 ? 25.811 3.076 4.629 1.00 85.69 326 TYR A N 1
ATOM 2639 C CA . TYR A 1 326 ? 25.551 2.598 3.280 1.00 85.69 326 TYR A CA 1
ATOM 2640 C C . TYR A 1 326 ? 25.452 3.769 2.295 1.00 85.69 326 TYR A C 1
ATOM 2642 O O . TYR A 1 326 ? 24.594 4.651 2.413 1.00 85.69 326 TYR A O 1
ATOM 2650 N N . ASN A 1 327 ? 26.332 3.745 1.292 1.00 81.19 327 ASN A N 1
ATOM 2651 C CA . ASN A 1 327 ? 26.357 4.698 0.191 1.00 81.19 327 ASN A CA 1
ATOM 2652 C C . ASN A 1 327 ? 25.846 4.034 -1.089 1.00 81.19 327 ASN A C 1
ATOM 2654 O O . ASN A 1 327 ? 26.344 2.986 -1.509 1.00 81.19 327 ASN A O 1
ATOM 2658 N N . ILE A 1 328 ? 24.865 4.674 -1.721 1.00 77.62 328 ILE A N 1
ATOM 2659 C CA . ILE A 1 328 ? 24.314 4.242 -3.005 1.00 77.62 328 ILE A CA 1
ATOM 2660 C C . ILE A 1 328 ? 25.080 4.961 -4.109 1.00 77.62 328 ILE A C 1
ATOM 2662 O O . ILE A 1 328 ? 25.114 6.189 -4.147 1.00 77.62 328 ILE A O 1
ATOM 2666 N N . ASN A 1 329 ? 25.694 4.191 -5.000 1.00 69.81 329 ASN A N 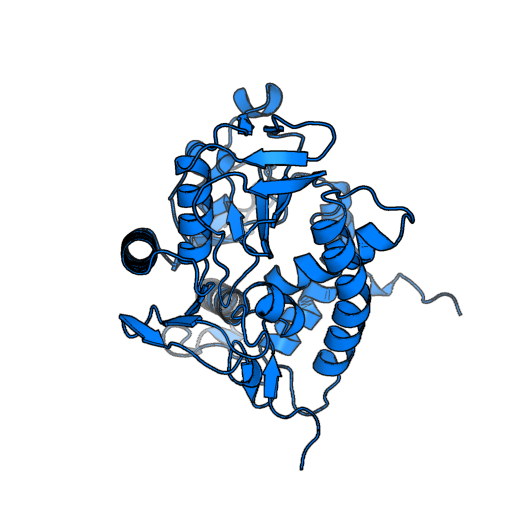1
ATOM 2667 C CA . ASN A 1 329 ? 26.225 4.670 -6.267 1.00 69.81 329 ASN A CA 1
ATOM 2668 C C . ASN A 1 329 ? 25.642 3.832 -7.416 1.00 69.81 329 ASN A C 1
ATOM 2670 O O . ASN A 1 329 ? 24.975 2.824 -7.181 1.00 69.81 329 ASN A O 1
ATOM 2674 N N . GLU A 1 330 ? 25.904 4.243 -8.655 1.00 56.56 330 GLU A N 1
ATOM 2675 C CA . GLU A 1 330 ? 25.388 3.613 -9.885 1.00 56.56 330 GLU A CA 1
ATOM 2676 C C . GLU A 1 330 ? 25.801 2.135 -10.061 1.00 56.56 330 GLU A C 1
ATOM 2678 O O . GLU A 1 330 ? 25.270 1.433 -10.920 1.00 56.56 330 GLU A O 1
ATOM 2683 N N . HIS A 1 331 ? 26.732 1.632 -9.245 1.00 57.34 331 HIS A N 1
ATOM 2684 C CA . HIS A 1 331 ? 27.206 0.246 -9.254 1.00 57.34 331 HIS A CA 1
ATOM 2685 C C . HIS A 1 331 ? 26.868 -0.524 -7.968 1.00 57.34 331 HIS A C 1
ATOM 2687 O O . HIS A 1 331 ? 27.265 -1.684 -7.828 1.00 57.34 331 HIS A O 1
ATOM 2693 N N . SER A 1 332 ? 26.162 0.096 -7.019 1.00 63.88 332 SER A N 1
ATOM 2694 C CA . SER A 1 332 ? 25.781 -0.547 -5.764 1.00 63.88 332 SER A CA 1
ATOM 2695 C C . SER A 1 332 ? 24.740 -1.636 -6.015 1.00 63.88 332 SER A C 1
ATOM 2697 O O . SER A 1 332 ? 23.733 -1.411 -6.682 1.00 63.88 332 SER A O 1
ATOM 2699 N N . ASP A 1 333 ? 24.946 -2.808 -5.414 1.00 75.38 333 ASP A N 1
ATOM 2700 C CA . ASP A 1 333 ? 23.896 -3.819 -5.308 1.00 75.38 333 ASP A CA 1
ATOM 2701 C C . ASP A 1 333 ? 22.841 -3.336 -4.305 1.00 75.38 333 ASP A C 1
ATOM 2703 O O . ASP A 1 333 ? 23.018 -3.407 -3.086 1.00 75.38 333 ASP A O 1
ATOM 2707 N N . TYR A 1 334 ? 21.753 -2.788 -4.838 1.00 84.75 334 TYR A N 1
ATOM 2708 C CA . TYR A 1 334 ? 20.628 -2.285 -4.059 1.00 84.75 334 TYR A CA 1
ATOM 2709 C C . TYR A 1 334 ? 19.634 -3.383 -3.664 1.00 84.75 334 TYR A C 1
ATOM 2711 O O . TYR A 1 334 ? 18.641 -3.066 -3.010 1.00 84.75 334 TYR A O 1
ATOM 2719 N N . THR A 1 335 ? 19.877 -4.652 -4.011 1.00 87.38 335 THR A N 1
ATOM 2720 C CA . THR A 1 335 ? 18.978 -5.758 -3.656 1.00 87.38 335 THR A CA 1
ATOM 2721 C C . THR A 1 335 ? 19.211 -6.250 -2.223 1.00 87.38 335 THR A C 1
ATOM 2723 O O . THR A 1 335 ? 20.337 -6.255 -1.722 1.00 87.38 335 THR A O 1
ATOM 2726 N N . ARG A 1 336 ? 18.140 -6.636 -1.518 1.00 90.25 336 ARG A N 1
ATOM 2727 C CA . ARG A 1 336 ? 18.215 -7.127 -0.129 1.00 90.25 336 ARG A CA 1
ATOM 2728 C C . ARG A 1 336 ? 18.843 -8.507 -0.027 1.00 90.25 336 ARG A C 1
ATOM 2730 O O . ARG A 1 336 ? 19.762 -8.705 0.762 1.00 90.25 336 ARG A O 1
ATOM 2737 N N . ASN A 1 337 ? 18.338 -9.447 -0.824 1.00 88.56 337 ASN A N 1
ATOM 2738 C CA . ASN A 1 337 ? 18.639 -10.863 -0.685 1.00 88.56 337 ASN A CA 1
ATOM 2739 C C . ASN A 1 337 ? 18.954 -11.496 -2.047 1.00 88.56 337 ASN A C 1
ATOM 2741 O O . ASN A 1 337 ? 18.087 -11.611 -2.916 1.00 88.56 337 ASN A O 1
ATOM 2745 N N . LYS A 1 338 ? 20.203 -11.944 -2.209 1.00 87.06 338 LYS A N 1
ATOM 2746 C CA . LYS A 1 338 ? 20.692 -12.560 -3.449 1.00 87.06 338 LYS A CA 1
ATOM 2747 C C . LYS A 1 338 ? 20.040 -13.907 -3.746 1.00 87.06 338 LYS A C 1
ATOM 2749 O O . LYS A 1 338 ? 19.738 -14.169 -4.900 1.00 87.06 338 LYS A O 1
ATOM 2754 N N . GLU A 1 339 ? 19.750 -14.716 -2.730 1.00 88.12 339 GLU A N 1
ATOM 2755 C CA . GLU A 1 339 ? 19.091 -16.015 -2.919 1.00 88.12 339 GLU A CA 1
ATOM 2756 C C . GLU A 1 339 ? 17.668 -15.841 -3.460 1.00 88.12 339 GLU A C 1
ATOM 2758 O O . GLU A 1 339 ? 17.242 -16.578 -4.347 1.00 88.12 339 GLU A O 1
ATOM 2763 N N . ILE A 1 340 ? 16.947 -14.818 -2.985 1.00 87.81 340 ILE A N 1
ATOM 2764 C CA . ILE A 1 340 ? 15.627 -14.457 -3.520 1.00 87.81 340 ILE A CA 1
ATOM 2765 C C . ILE A 1 340 ? 15.750 -13.991 -4.977 1.00 87.81 340 ILE A C 1
ATOM 2767 O O . ILE A 1 340 ? 14.953 -14.395 -5.825 1.00 87.81 340 ILE A O 1
ATOM 2771 N N . VAL A 1 341 ? 16.756 -13.171 -5.296 1.00 85.38 341 VAL A N 1
ATOM 2772 C CA . VAL A 1 341 ? 17.019 -12.732 -6.677 1.00 85.38 341 VAL A CA 1
ATOM 2773 C C . VAL A 1 341 ? 17.311 -13.928 -7.588 1.00 85.38 341 VAL A C 1
ATOM 2775 O O . VAL A 1 341 ? 16.760 -14.009 -8.688 1.00 85.38 341 VAL A O 1
ATOM 2778 N N . ASP A 1 342 ? 18.135 -14.867 -7.131 1.00 86.75 342 ASP A N 1
ATOM 2779 C CA . ASP A 1 342 ? 18.483 -16.076 -7.875 1.00 86.75 342 ASP A CA 1
ATOM 2780 C C . ASP A 1 342 ? 17.261 -16.991 -8.056 1.00 86.75 342 ASP A C 1
ATOM 2782 O O . ASP A 1 342 ? 17.028 -17.492 -9.157 1.00 86.75 342 ASP A O 1
ATOM 2786 N N . TRP A 1 343 ? 16.412 -17.125 -7.030 1.00 84.12 343 TRP A N 1
ATOM 2787 C CA . TRP A 1 343 ? 15.142 -17.856 -7.106 1.00 84.12 343 TRP A CA 1
ATOM 2788 C C . TRP A 1 343 ? 14.194 -17.286 -8.168 1.00 84.12 343 TRP A C 1
ATOM 2790 O O . TRP A 1 343 ? 13.565 -18.037 -8.918 1.00 84.12 343 TRP A O 1
ATOM 2800 N N . ILE A 1 344 ? 14.094 -15.958 -8.262 1.00 82.19 344 ILE A N 1
ATOM 2801 C CA . ILE A 1 344 ? 13.238 -15.282 -9.249 1.00 82.19 344 ILE A CA 1
ATOM 2802 C C . ILE A 1 344 ? 13.778 -15.473 -10.667 1.00 82.19 344 ILE A C 1
ATOM 2804 O O . ILE A 1 344 ? 12.993 -15.642 -11.599 1.00 82.19 344 ILE A O 1
ATOM 2808 N N . LYS A 1 345 ? 15.106 -15.465 -10.832 1.00 81.38 345 LYS A N 1
ATOM 2809 C CA . LYS A 1 345 ? 15.778 -15.656 -12.127 1.00 81.38 345 LYS A CA 1
ATOM 2810 C C . LYS A 1 345 ? 15.802 -17.112 -12.595 1.00 81.38 345 LYS A C 1
ATOM 2812 O O . LYS A 1 345 ? 16.078 -17.361 -13.768 1.00 81.38 345 LYS A O 1
ATOM 2817 N N . MET A 1 346 ? 15.550 -18.068 -11.703 1.00 80.69 346 MET A N 1
ATOM 2818 C CA . MET A 1 346 ? 15.589 -19.491 -12.023 1.00 80.69 346 MET A CA 1
ATOM 2819 C C . MET A 1 346 ? 14.494 -19.875 -13.032 1.00 80.69 346 MET A C 1
ATOM 2821 O O . MET A 1 346 ? 13.334 -19.492 -12.879 1.00 80.69 346 MET A O 1
ATOM 2825 N N . ASP A 1 347 ? 14.831 -20.690 -14.042 1.00 76.19 347 ASP A N 1
ATOM 2826 C CA . ASP A 1 347 ? 13.824 -21.288 -14.928 1.00 76.19 347 ASP A CA 1
ATOM 2827 C C . ASP A 1 347 ? 13.040 -22.367 -14.171 1.00 76.19 347 ASP A C 1
ATOM 2829 O O . ASP A 1 347 ? 13.484 -23.503 -13.986 1.00 76.19 347 ASP A O 1
ATOM 2833 N N . LYS A 1 348 ? 11.837 -22.001 -13.733 1.00 73.44 348 LYS A N 1
ATOM 2834 C CA . LYS A 1 348 ? 10.971 -22.865 -12.925 1.00 73.44 348 LYS A CA 1
ATOM 2835 C C . LYS A 1 348 ? 10.334 -24.000 -13.720 1.00 73.44 348 LYS A C 1
ATOM 2837 O O . LYS A 1 348 ? 9.770 -24.901 -13.108 1.00 73.44 348 LYS A O 1
ATOM 2842 N N . ARG A 1 349 ? 10.460 -24.038 -15.055 1.00 70.69 349 ARG A N 1
ATOM 2843 C CA . ARG A 1 349 ? 9.994 -25.185 -15.862 1.00 70.69 349 ARG A CA 1
ATOM 2844 C C . ARG A 1 349 ? 10.740 -26.478 -15.523 1.00 70.69 349 ARG A C 1
ATOM 2846 O O . ARG A 1 349 ? 10.211 -27.558 -15.769 1.00 70.69 349 ARG A O 1
ATOM 2853 N N . ALA A 1 350 ? 11.934 -26.372 -14.935 1.00 65.75 350 ALA A N 1
ATOM 2854 C CA . ALA A 1 350 ? 12.710 -27.508 -14.443 1.00 65.75 350 ALA A CA 1
ATOM 2855 C C . ALA A 1 350 ? 12.221 -28.055 -13.083 1.00 65.75 350 ALA A C 1
ATOM 2857 O O . ALA A 1 350 ? 12.607 -29.159 -12.695 1.00 65.75 350 ALA A O 1
ATOM 2858 N N . LEU A 1 351 ? 11.366 -27.323 -12.354 1.00 65.19 351 LEU A N 1
ATOM 2859 C CA . LEU A 1 351 ? 10.760 -27.797 -11.109 1.00 65.19 351 LEU A CA 1
ATOM 2860 C C . LEU A 1 351 ? 9.608 -28.751 -11.452 1.00 65.19 351 LEU A C 1
ATOM 2862 O O . LEU A 1 351 ? 8.470 -28.340 -11.678 1.00 65.19 351 LEU A O 1
ATOM 2866 N N . HIS A 1 352 ? 9.906 -30.047 -11.536 1.00 55.78 352 HIS A N 1
ATOM 2867 C CA . HIS A 1 352 ? 8.881 -31.069 -11.730 1.00 55.78 352 HIS A CA 1
ATOM 2868 C C . HIS A 1 352 ? 7.842 -31.018 -10.601 1.00 55.78 352 HIS A C 1
ATOM 2870 O O . HIS A 1 352 ? 8.195 -30.946 -9.423 1.00 55.78 352 HIS A O 1
ATOM 2876 N N . ARG A 1 353 ? 6.551 -31.126 -10.946 1.00 49.78 353 ARG A N 1
ATOM 2877 C CA . ARG A 1 353 ? 5.532 -31.482 -9.952 1.00 49.78 353 ARG A CA 1
ATOM 2878 C C . ARG A 1 353 ? 5.889 -32.869 -9.407 1.00 49.78 353 ARG A C 1
ATOM 2880 O O . ARG A 1 353 ? 6.002 -33.787 -10.224 1.00 49.78 353 ARG A O 1
ATOM 2887 N N . PRO A 1 354 ? 6.066 -33.055 -8.087 1.00 48.47 354 PRO A N 1
ATOM 2888 C CA . PRO A 1 354 ? 6.028 -34.402 -7.541 1.00 48.47 354 PRO A CA 1
ATOM 2889 C C . PRO A 1 354 ? 4.677 -35.021 -7.931 1.00 48.47 354 PRO A C 1
ATOM 2891 O O . PRO A 1 354 ? 3.642 -34.362 -7.794 1.00 48.47 354 PRO A O 1
ATOM 2894 N N . GLN A 1 355 ? 4.737 -36.212 -8.535 1.00 42.12 355 GLN A N 1
ATOM 2895 C CA . GLN A 1 355 ? 3.566 -36.979 -8.972 1.00 42.12 355 GLN A CA 1
ATOM 2896 C C . GLN A 1 355 ? 2.689 -37.390 -7.794 1.00 42.12 355 GLN A C 1
ATOM 2898 O O . GLN A 1 355 ? 3.258 -37.682 -6.716 1.00 42.12 355 GLN A O 1
#